Protein AF-X0XLE0-F1 (afdb_monomer)

Radius of gyration: 23.6 Å; Cα contacts (8 Å, |Δi|>4): 405; chains: 1; bounding box: 46×22×72 Å

Foldseek 3Di:
DWWWWFKKKKKKKAQFQDPLQFQWWKWKQAPNPDIDIGGGNLVVQVADPSNQANHADPPDPQHHPHQWDDDPFKIWPGFDGDGRMTITIMMGTCPVPIGTHLHDMDIDTDRPRGDPPMDMDMDTDIDDDDPLLQPLVSPQAREPVSVVQLVVCEQPAQQDPDCSSSSNVVVRPRTRYPVSVVSSVVRYGPDD

Organism: NCBI:txid412755

Secondary structure (DSSP, 8-state):
--EEEEEEEEEEEESSS--GGGGPPEEEEETTTEEEE-S-HHHHTT--HHHHTS---TT-TT-SS-S-EE-SSEEEEEEEEETTEEEEEEEEE-SSS-EEESS-EEEEE--TTSPTT-EEEEEEEEEE----TT-SS-SS--SHHHHHHHHHTTT-B---TTTTTTTT-TTSSSB-SHHHHHHHHHSTT---

InterPro domains:
  IPR018247 EF-Hand 1, calcium-binding site [PS00018] (169-181)
  IPR021345 GH172, second beta-sandwich domain [PF11175] (1-127)
  IPR036439 Dockerin domain superfamily [SSF63446] (137-186)

pLDDT: mean 94.2, std 4.82, range [64.0, 98.56]

Nearest PDB structures (foldseek):
  6q5u-assembly1_C  TM=3.471E-01  e=1.884E-01  Enterobacteria phage PR772
  7vs6-assembly1_A-2  TM=3.543E-01  e=2.395E+00  Cucumis sativus
  5z06-assembly1_A  TM=1.972E-01  e=1.090E+00  Parabacteroides distasonis ATCC 8503
  1viw-assembly1_B  TM=1.843E-01  e=3.887E+00  Phaseolus vulgaris
  7chk-assembly1_B  TM=1.267E-01  e=8.558E-01  Apple latent spherical virus

Sequence (192 aa):
GCGHYVGNLLYVEQSNDSFAMLEGDEIITIDDDNILYGTGLEDAYNGGYYYNWTGSPPDEPEGPCPQSAIRPLHGILYVHSEQGSARADQYRWQIADCVPFSESIEVNIENKYASVGSQWTSVAFWYQLPNLSADFNCDCRVDWSDFGAFASHWLQDNCTAPNHCGGADLDDSGQVNWSDFSIFANDWLWER

Structure (mmCIF, N/CA/C/O backbone):
data_AF-X0XLE0-F1
#
_entry.id   AF-X0XLE0-F1
#
loop_
_atom_site.group_PDB
_atom_site.id
_atom_site.type_symbol
_atom_site.label_atom_id
_atom_site.label_alt_id
_atom_site.label_comp_id
_atom_site.label_asym_id
_atom_site.label_entity_id
_atom_site.label_seq_id
_atom_site.pdbx_PDB_ins_code
_atom_site.Cartn_x
_atom_site.Cartn_y
_atom_site.Cartn_z
_atom_site.occupancy
_atom_site.B_iso_or_equiv
_atom_site.auth_seq_id
_atom_site.auth_comp_id
_atom_site.auth_asym_id
_atom_site.auth_atom_id
_atom_site.pdbx_PDB_model_num
ATOM 1 N N . GLY A 1 1 ? -4.207 0.641 12.441 1.00 86.25 1 GLY A N 1
ATOM 2 C CA . GLY A 1 1 ? -5.502 1.277 12.157 1.00 86.25 1 GLY A CA 1
ATOM 3 C C . GLY A 1 1 ? -6.109 0.600 10.957 1.00 86.25 1 GLY A C 1
ATOM 4 O O . GLY A 1 1 ? -5.351 0.111 10.137 1.00 86.25 1 GLY A O 1
ATOM 5 N N . CYS A 1 2 ? -7.433 0.594 10.843 1.00 89.75 2 CYS A N 1
ATOM 6 C CA . CYS A 1 2 ? -8.119 -0.131 9.780 1.00 89.75 2 CYS A CA 1
ATOM 7 C C . CYS A 1 2 ? -8.434 0.751 8.569 1.00 89.75 2 CYS A C 1
ATOM 9 O O . CYS A 1 2 ? -8.815 1.913 8.721 1.00 89.75 2 CYS A O 1
ATOM 11 N N . GLY A 1 3 ? -8.317 0.214 7.357 1.00 92.19 3 GLY A N 1
ATOM 12 C CA . GLY A 1 3 ? -8.562 0.968 6.142 1.00 92.19 3 GLY A CA 1
ATOM 13 C C . GLY A 1 3 ? -8.415 0.177 4.851 1.00 92.19 3 GLY A C 1
ATOM 14 O O . GLY A 1 3 ? -8.573 -1.042 4.789 1.00 92.19 3 GLY A O 1
ATOM 15 N N . HIS A 1 4 ? -8.184 0.915 3.772 1.00 94.69 4 HIS A N 1
ATOM 16 C CA . HIS A 1 4 ? -7.801 0.355 2.486 1.00 94.69 4 HIS A CA 1
ATOM 17 C C . HIS A 1 4 ? -6.999 1.363 1.663 1.00 94.69 4 HIS A C 1
ATOM 19 O O . HIS A 1 4 ? -7.291 2.562 1.624 1.00 94.69 4 HIS A O 1
ATOM 25 N N . TYR A 1 5 ? -5.987 0.850 0.979 1.00 97.38 5 TYR A N 1
ATOM 26 C CA . TYR A 1 5 ? -5.173 1.585 0.026 1.00 97.38 5 TYR A CA 1
ATOM 27 C C . TYR A 1 5 ? -5.860 1.623 -1.343 1.00 97.38 5 TYR A C 1
ATOM 29 O O . TYR A 1 5 ? -6.394 0.609 -1.802 1.00 97.38 5 TYR A O 1
ATOM 37 N N . VAL A 1 6 ? -5.886 2.802 -1.975 1.00 96.94 6 VAL A N 1
ATOM 38 C CA . VAL A 1 6 ? -6.661 3.060 -3.207 1.00 96.94 6 VAL A CA 1
ATOM 39 C C . VAL A 1 6 ? -5.810 3.524 -4.385 1.00 96.94 6 VAL A C 1
ATOM 41 O O . VAL A 1 6 ? -6.345 3.778 -5.465 1.00 96.94 6 VAL A O 1
ATOM 44 N N . GLY A 1 7 ? -4.492 3.615 -4.215 1.00 97.31 7 GLY A N 1
ATOM 45 C CA . GLY A 1 7 ? -3.574 3.864 -5.317 1.00 97.31 7 GLY A CA 1
ATOM 46 C C . GLY A 1 7 ? -2.443 4.827 -4.998 1.00 97.31 7 GLY A C 1
ATOM 47 O O . GLY A 1 7 ? -2.287 5.315 -3.876 1.00 97.31 7 GLY A O 1
ATOM 48 N N . ASN A 1 8 ? -1.652 5.119 -6.025 1.00 98.12 8 ASN A N 1
ATOM 49 C CA . ASN A 1 8 ? -0.546 6.060 -5.938 1.00 98.12 8 ASN A CA 1
ATOM 50 C C . ASN A 1 8 ? -0.187 6.697 -7.277 1.00 98.12 8 ASN A C 1
ATOM 52 O O . ASN A 1 8 ? -0.602 6.250 -8.349 1.00 98.12 8 ASN A O 1
ATOM 56 N N . LEU A 1 9 ? 0.647 7.727 -7.164 1.00 98.56 9 LEU A N 1
ATOM 57 C CA . LEU A 1 9 ? 1.524 8.192 -8.223 1.00 98.56 9 LEU A CA 1
ATOM 58 C C . LEU A 1 9 ? 2.969 7.875 -7.837 1.00 98.56 9 LEU A C 1
ATOM 60 O O . LEU A 1 9 ? 3.349 8.067 -6.677 1.00 98.56 9 LEU A O 1
ATOM 64 N N . LEU A 1 10 ? 3.769 7.464 -8.815 1.00 98.56 10 LEU A N 1
ATOM 65 C CA . LEU A 1 10 ? 5.197 7.211 -8.667 1.00 98.56 10 LEU A CA 1
ATOM 66 C C . LEU A 1 10 ? 5.958 7.853 -9.826 1.00 98.56 10 LEU A C 1
ATOM 68 O O . LEU A 1 10 ? 5.631 7.648 -10.991 1.00 98.56 10 LEU A O 1
ATOM 72 N N . TYR A 1 11 ? 6.974 8.631 -9.479 1.00 98.50 11 TYR A N 1
ATOM 73 C CA . TYR A 1 11 ? 7.844 9.354 -10.395 1.00 98.50 11 TYR A CA 1
ATOM 74 C C . TYR A 1 11 ? 9.264 8.852 -10.180 1.00 98.50 11 TYR A C 1
ATOM 76 O O . TYR A 1 11 ? 9.791 8.954 -9.064 1.00 98.50 11 TYR A O 1
ATOM 84 N N . VAL A 1 12 ? 9.872 8.314 -11.232 1.00 98.12 12 VAL A N 1
ATOM 85 C CA . VAL A 1 12 ? 11.234 7.780 -11.183 1.00 98.12 12 VAL A CA 1
ATOM 86 C C . VAL A 1 12 ? 12.050 8.352 -12.325 1.00 98.12 12 VAL A C 1
ATOM 88 O O . VAL A 1 12 ? 11.666 8.218 -13.482 1.00 98.12 12 VAL A O 1
ATOM 91 N N . GLU A 1 13 ? 13.198 8.943 -12.006 1.00 97.81 13 GLU A N 1
ATOM 92 C CA . GLU A 1 13 ? 14.165 9.449 -12.984 1.00 97.81 13 GLU A CA 1
ATOM 93 C C . GLU A 1 13 ? 15.554 8.869 -12.691 1.00 97.81 13 GLU A C 1
ATOM 95 O O . GLU A 1 13 ? 16.118 9.080 -11.614 1.00 97.81 13 GLU A O 1
ATOM 100 N N . GLN A 1 14 ? 16.101 8.105 -13.636 1.00 95.25 14 GLN A N 1
ATOM 101 C CA . GLN A 1 14 ? 17.451 7.555 -13.574 1.00 95.25 14 GLN A CA 1
ATOM 102 C C . GLN A 1 14 ? 18.490 8.533 -14.120 1.00 95.25 14 GLN A C 1
ATOM 104 O O . GLN A 1 14 ? 18.240 9.304 -15.039 1.00 95.25 14 GLN A O 1
ATOM 109 N N . SER A 1 15 ? 19.712 8.415 -13.602 1.00 93.44 15 SER A N 1
ATOM 110 C CA . SER A 1 15 ? 20.903 9.145 -14.055 1.00 93.44 15 SER A CA 1
ATOM 111 C C . SER A 1 15 ? 21.594 8.519 -15.283 1.00 93.44 15 SER A C 1
ATOM 113 O O . SER A 1 15 ? 22.757 8.815 -15.569 1.00 93.44 15 SER A O 1
ATOM 115 N N . ASN A 1 16 ? 20.912 7.608 -15.983 1.00 94.88 16 ASN A N 1
ATOM 116 C CA . ASN A 1 16 ? 21.331 7.009 -17.249 1.00 94.88 16 ASN A CA 1
ATOM 117 C C . ASN A 1 16 ? 20.113 6.738 -18.141 1.00 94.88 16 ASN A C 1
ATOM 119 O O . ASN A 1 16 ? 18.986 6.961 -17.727 1.00 94.88 16 ASN A O 1
ATOM 123 N N . ASP A 1 17 ? 20.347 6.255 -19.358 1.00 95.62 17 ASP A N 1
ATOM 124 C CA . ASP A 1 17 ? 19.339 6.022 -20.398 1.00 95.62 17 ASP A CA 1
ATOM 125 C C . ASP A 1 17 ? 18.643 4.648 -20.315 1.00 95.62 17 ASP A C 1
ATOM 127 O O . ASP A 1 17 ? 17.895 4.269 -21.219 1.00 95.62 17 ASP A O 1
ATOM 131 N N . SER A 1 18 ? 18.865 3.887 -19.239 1.00 95.50 18 SER A N 1
ATOM 132 C CA . SER A 1 18 ? 18.308 2.543 -19.065 1.00 95.50 18 SER A CA 1
ATOM 133 C C . SER A 1 18 ? 16.936 2.569 -18.395 1.00 95.50 18 SER A C 1
ATOM 135 O O . SER A 1 18 ? 16.713 3.319 -17.450 1.00 95.50 18 SER A O 1
ATOM 137 N N . PHE A 1 19 ? 16.044 1.662 -18.794 1.00 97.06 19 PHE A N 1
ATOM 138 C CA . PHE A 1 19 ? 14.779 1.413 -18.095 1.00 97.06 19 PHE A CA 1
ATOM 139 C C . PHE A 1 19 ? 14.866 0.339 -17.004 1.00 97.06 19 PHE A C 1
ATOM 141 O O . PHE A 1 19 ? 13.846 -0.055 -16.457 1.00 97.06 19 PHE A O 1
ATOM 148 N N . ALA A 1 20 ? 16.068 -0.114 -16.631 1.00 96.25 20 ALA A N 1
ATOM 149 C CA . ALA A 1 20 ? 16.229 -1.165 -15.623 1.00 96.25 20 ALA A CA 1
ATOM 150 C C . ALA A 1 20 ? 15.560 -0.845 -14.272 1.00 96.25 20 ALA A C 1
ATOM 152 O O . ALA A 1 20 ? 15.189 -1.772 -13.566 1.00 96.25 20 ALA A O 1
ATOM 153 N N . MET A 1 21 ? 15.345 0.431 -13.913 1.00 96.12 21 MET A N 1
ATOM 154 C CA . MET A 1 21 ? 14.584 0.781 -12.705 1.00 96.12 21 MET A CA 1
ATOM 155 C C . MET A 1 21 ? 13.142 0.265 -12.708 1.00 96.12 21 MET A C 1
ATOM 157 O O . MET A 1 21 ? 12.540 0.209 -11.641 1.00 96.12 21 MET A O 1
ATOM 161 N N . LEU A 1 22 ? 12.596 -0.074 -13.878 1.00 97.50 22 LEU A N 1
ATOM 162 C CA . LEU A 1 22 ? 11.262 -0.639 -14.011 1.00 97.50 22 LEU A CA 1
ATOM 163 C C . LEU A 1 22 ? 11.209 -2.114 -13.581 1.00 97.50 22 LEU A C 1
ATOM 165 O O . LEU A 1 22 ? 10.146 -2.609 -13.290 1.00 97.50 22 LEU A O 1
ATOM 169 N N . GLU A 1 23 ? 12.330 -2.809 -13.408 1.00 97.56 23 GLU A N 1
ATOM 170 C CA . GL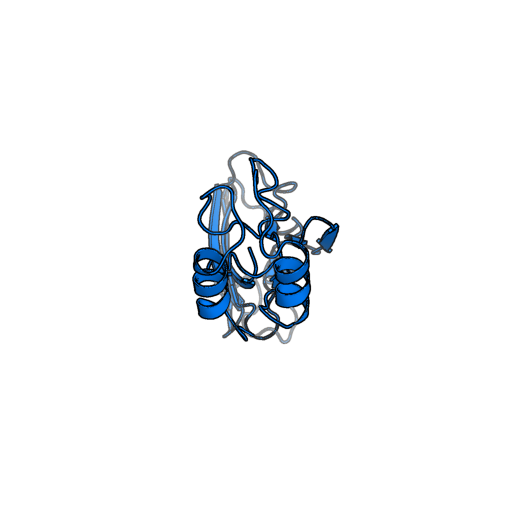U A 1 23 ? 12.330 -4.244 -13.061 1.00 97.56 23 GLU A CA 1
ATOM 171 C C . GLU A 1 23 ? 12.112 -4.534 -11.563 1.00 97.56 23 GLU A C 1
ATOM 173 O O . GLU A 1 23 ? 12.185 -5.680 -11.133 1.00 97.56 23 GLU A O 1
ATOM 178 N N . GLY A 1 24 ? 11.968 -3.505 -10.723 1.00 97.44 24 GLY A N 1
ATOM 179 C CA . GLY A 1 24 ? 11.821 -3.687 -9.276 1.00 97.44 24 GLY A CA 1
ATOM 180 C C . GLY A 1 24 ? 10.394 -4.048 -8.879 1.00 97.44 24 GLY A C 1
ATOM 181 O O . GLY A 1 24 ? 9.479 -3.306 -9.210 1.00 97.44 24 GLY A O 1
ATOM 182 N N . ASP A 1 25 ? 10.209 -5.126 -8.122 1.00 98.19 25 ASP A N 1
ATOM 183 C CA . ASP A 1 25 ? 8.876 -5.595 -7.730 1.00 98.19 25 ASP A CA 1
ATOM 184 C C . ASP A 1 25 ? 8.195 -4.628 -6.746 1.00 98.19 25 ASP A C 1
ATOM 186 O O . ASP A 1 25 ? 8.837 -4.064 -5.850 1.00 98.19 25 ASP A O 1
ATOM 190 N N . GLU A 1 26 ? 6.874 -4.459 -6.854 1.00 97.00 26 GLU A N 1
ATOM 191 C CA . GLU A 1 26 ? 6.085 -3.927 -5.747 1.00 97.00 26 GLU A CA 1
ATOM 192 C C . GLU A 1 26 ? 5.944 -4.981 -4.648 1.00 97.00 26 GLU A C 1
ATOM 194 O O . GLU A 1 26 ? 5.752 -6.170 -4.905 1.00 97.00 26 GLU A O 1
ATOM 199 N N . ILE A 1 27 ? 6.041 -4.542 -3.397 1.00 97.94 27 ILE A N 1
ATOM 200 C CA . ILE A 1 27 ? 5.872 -5.400 -2.228 1.00 97.94 27 ILE A CA 1
ATOM 201 C C . ILE A 1 27 ? 4.902 -4.699 -1.293 1.00 97.94 27 ILE A C 1
ATOM 203 O O . ILE A 1 27 ? 5.181 -3.597 -0.813 1.00 97.94 27 ILE A O 1
ATOM 207 N N . ILE A 1 28 ? 3.759 -5.333 -1.046 1.00 97.88 28 ILE A N 1
ATOM 208 C CA . ILE A 1 28 ? 2.744 -4.816 -0.128 1.00 97.88 28 ILE A CA 1
ATOM 209 C C . ILE A 1 28 ? 2.616 -5.776 1.045 1.00 97.88 28 ILE A C 1
ATOM 211 O O . ILE A 1 28 ? 2.148 -6.897 0.866 1.00 97.88 28 ILE A O 1
ATOM 215 N N . THR A 1 29 ? 3.009 -5.326 2.231 1.00 98.38 29 THR A N 1
ATOM 216 C CA . THR A 1 29 ? 2.814 -6.050 3.491 1.00 98.38 29 THR A CA 1
ATOM 217 C C . THR A 1 29 ? 1.549 -5.528 4.160 1.00 98.38 29 THR A C 1
ATOM 219 O O . THR A 1 29 ? 1.401 -4.320 4.348 1.00 98.38 29 THR A O 1
ATOM 222 N N . ILE A 1 30 ? 0.637 -6.428 4.504 1.00 97.44 30 ILE A N 1
ATOM 223 C CA . ILE A 1 30 ? -0.658 -6.150 5.127 1.00 97.44 30 ILE A CA 1
ATOM 224 C C . ILE A 1 30 ? -0.672 -6.865 6.471 1.00 97.44 30 ILE A C 1
ATOM 226 O O . ILE A 1 30 ? -0.407 -8.067 6.512 1.00 97.44 30 ILE A O 1
ATOM 230 N N . ASP A 1 31 ? -0.975 -6.126 7.537 1.00 95.12 31 ASP A N 1
ATOM 231 C CA . ASP A 1 31 ? -1.121 -6.645 8.903 1.00 95.12 31 ASP A CA 1
ATOM 232 C C . ASP A 1 31 ? 0.069 -7.537 9.326 1.00 95.12 31 ASP A C 1
ATOM 234 O O . ASP A 1 31 ? -0.075 -8.575 9.963 1.00 95.12 31 ASP A O 1
ATOM 238 N N . ASP A 1 32 ? 1.273 -7.111 8.920 1.00 91.88 32 ASP A N 1
ATOM 239 C CA . ASP A 1 32 ? 2.595 -7.716 9.145 1.00 91.88 32 ASP A CA 1
ATOM 240 C C . ASP A 1 32 ? 2.852 -9.126 8.558 1.00 91.88 32 ASP A C 1
ATOM 242 O O . ASP A 1 32 ? 4.019 -9.512 8.425 1.00 91.88 32 ASP A O 1
ATOM 246 N N . ASP A 1 33 ? 1.830 -9.896 8.171 1.00 91.75 33 ASP A N 1
ATOM 247 C CA . ASP A 1 33 ? 1.981 -11.305 7.767 1.00 91.75 33 ASP A CA 1
ATOM 248 C C . ASP A 1 33 ? 1.495 -11.646 6.347 1.00 91.75 33 ASP A C 1
ATOM 250 O O . ASP A 1 33 ? 1.972 -12.622 5.751 1.00 91.75 33 ASP A O 1
ATOM 254 N N . ASN A 1 34 ? 0.613 -10.835 5.761 1.00 95.75 34 ASN A N 1
ATOM 255 C CA . ASN A 1 34 ? 0.089 -11.053 4.420 1.00 95.75 34 ASN A CA 1
ATOM 256 C C . ASN A 1 34 ? 0.844 -10.192 3.402 1.00 95.75 34 ASN A C 1
ATOM 258 O O . ASN A 1 34 ? 0.688 -8.974 3.356 1.00 95.75 34 ASN A O 1
ATOM 262 N N . ILE A 1 35 ? 1.666 -10.834 2.571 1.00 97.56 35 ILE A N 1
ATOM 263 C CA . ILE A 1 35 ? 2.556 -10.146 1.632 1.00 97.56 35 ILE A CA 1
ATOM 264 C C . ILE A 1 35 ? 2.120 -10.410 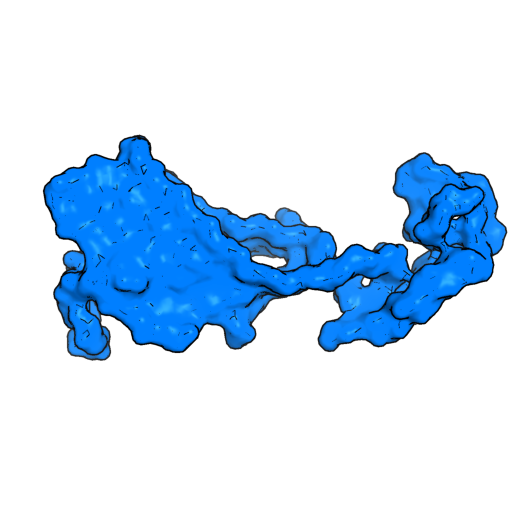0.191 1.00 97.56 35 ILE A C 1
ATOM 266 O O . ILE A 1 35 ? 2.037 -11.558 -0.253 1.00 97.56 35 ILE A O 1
ATOM 270 N N . LEU A 1 36 ? 1.890 -9.331 -0.554 1.00 96.94 36 LEU A N 1
ATOM 271 C CA . LEU A 1 36 ? 1.670 -9.348 -1.996 1.00 96.94 36 LEU A CA 1
ATOM 272 C C . LEU A 1 36 ? 2.986 -9.024 -2.704 1.00 96.94 36 LEU A C 1
ATOM 274 O O . LEU A 1 36 ? 3.614 -8.009 -2.403 1.00 96.94 36 LEU A O 1
ATOM 278 N N . TYR A 1 37 ? 3.374 -9.883 -3.646 1.00 97.50 37 TYR A N 1
ATOM 279 C CA . TYR A 1 37 ? 4.581 -9.724 -4.452 1.00 97.50 37 TYR A CA 1
ATOM 280 C C . TYR A 1 37 ? 4.228 -9.405 -5.900 1.00 97.50 37 TYR A C 1
ATOM 282 O O . TYR A 1 37 ? 3.393 -10.087 -6.504 1.00 97.50 37 TYR A O 1
ATOM 290 N N . GLY A 1 38 ? 4.899 -8.388 -6.420 1.00 97.00 38 GLY A N 1
ATOM 291 C CA . GLY A 1 38 ? 4.891 -7.978 -7.810 1.00 97.00 38 GLY A CA 1
ATOM 292 C C . GLY A 1 38 ? 5.789 -8.794 -8.723 1.00 97.00 38 GLY A C 1
ATOM 293 O O . GLY A 1 38 ? 6.317 -9.843 -8.346 1.00 97.00 38 GLY A O 1
ATOM 294 N N . THR A 1 39 ? 5.949 -8.283 -9.941 1.00 97.25 39 THR A N 1
ATOM 295 C CA . THR A 1 39 ? 6.847 -8.850 -10.965 1.00 97.25 39 THR A CA 1
ATOM 296 C C . THR A 1 39 ? 7.716 -7.819 -11.680 1.00 97.25 39 THR A C 1
ATOM 298 O O . THR A 1 39 ? 8.559 -8.199 -12.493 1.00 97.25 39 THR A O 1
ATOM 301 N N . GLY A 1 40 ? 7.484 -6.539 -11.401 1.00 97.25 40 GLY A N 1
ATOM 302 C CA . GLY A 1 40 ? 8.158 -5.415 -12.020 1.00 97.25 40 GLY A CA 1
ATOM 303 C C . GLY A 1 40 ? 7.384 -4.137 -11.733 1.00 97.25 40 GLY A C 1
ATOM 304 O O . GLY A 1 40 ? 6.159 -4.131 -11.595 1.00 97.25 40 GLY A O 1
ATOM 305 N N . LEU A 1 41 ? 8.095 -3.025 -11.661 1.00 97.75 41 LEU A N 1
ATOM 306 C CA . LEU A 1 41 ? 7.517 -1.723 -11.422 1.00 97.75 41 LEU A CA 1
ATOM 307 C C . LEU A 1 41 ? 6.592 -1.358 -12.573 1.00 97.75 41 LEU A C 1
ATOM 309 O O . LEU A 1 41 ? 5.508 -0.888 -12.274 1.00 97.75 41 LEU A O 1
ATOM 313 N N . GLU A 1 42 ? 6.922 -1.565 -13.855 1.00 96.69 42 GLU A N 1
ATOM 314 C CA . GLU A 1 42 ? 5.952 -1.244 -14.915 1.00 96.69 42 GLU A CA 1
ATOM 315 C C . GLU A 1 42 ? 4.715 -2.141 -14.849 1.00 96.69 42 GLU A C 1
ATOM 317 O O . GLU A 1 42 ? 3.600 -1.665 -15.085 1.00 96.69 42 GLU A O 1
ATOM 322 N N . ASP A 1 43 ? 4.901 -3.406 -14.470 1.00 96.94 43 ASP A N 1
ATOM 323 C CA . ASP A 1 43 ? 3.822 -4.381 -14.328 1.00 96.94 43 ASP A CA 1
ATOM 324 C C . ASP A 1 43 ? 2.839 -3.941 -13.234 1.00 96.94 43 ASP A C 1
ATOM 326 O O . ASP A 1 43 ? 1.621 -3.995 -13.435 1.00 96.94 43 ASP A O 1
ATOM 330 N N . ALA A 1 44 ? 3.348 -3.382 -12.127 1.00 96.94 44 ALA A N 1
ATOM 331 C CA . ALA A 1 44 ? 2.550 -2.825 -11.034 1.00 96.94 44 ALA A CA 1
ATOM 332 C C . ALA A 1 44 ? 1.548 -1.751 -11.501 1.00 96.94 44 ALA A C 1
ATOM 334 O O . ALA A 1 44 ? 0.514 -1.547 -10.854 1.00 96.94 44 ALA A O 1
ATOM 335 N N . TYR A 1 45 ? 1.825 -1.075 -12.625 1.00 97.31 45 TYR A N 1
ATOM 336 C CA . TYR A 1 45 ? 0.981 -0.042 -13.246 1.00 97.31 45 TYR A CA 1
ATOM 337 C C . TYR A 1 45 ? 0.286 -0.523 -14.533 1.00 97.31 45 TYR A C 1
ATOM 339 O O . TYR A 1 45 ? -0.201 0.294 -15.327 1.00 97.31 45 TYR A O 1
ATOM 347 N N . ASN A 1 46 ? 0.190 -1.846 -14.717 1.00 94.62 46 ASN A N 1
ATOM 348 C CA . ASN A 1 46 ? -0.336 -2.529 -15.905 1.00 94.62 46 ASN A CA 1
ATOM 349 C C . ASN A 1 46 ? 0.366 -2.090 -17.204 1.00 94.62 46 ASN A C 1
ATOM 351 O O . ASN A 1 46 ? -0.275 -1.942 -18.251 1.00 94.62 46 ASN A O 1
ATOM 355 N N . GLY A 1 47 ? 1.662 -1.808 -17.111 1.00 92.88 47 GLY A N 1
ATOM 356 C CA . GLY A 1 47 ? 2.559 -1.657 -18.244 1.00 92.88 47 GLY A CA 1
ATOM 357 C C . GLY A 1 47 ? 3.127 -3.002 -18.698 1.00 92.88 47 GLY A C 1
ATOM 358 O O . GLY A 1 47 ? 2.633 -4.068 -18.343 1.00 92.88 47 GLY A O 1
ATOM 359 N N . GLY A 1 48 ? 4.161 -2.925 -19.529 1.00 92.62 48 GLY A N 1
ATOM 360 C CA . GLY A 1 48 ? 4.939 -4.073 -19.984 1.00 92.62 48 GLY A CA 1
ATOM 361 C C . GLY A 1 48 ? 5.955 -3.657 -21.046 1.00 92.62 48 GLY A C 1
ATOM 362 O O . GLY A 1 48 ? 5.800 -2.610 -21.684 1.00 92.62 48 GLY A O 1
ATOM 363 N N . TYR A 1 49 ? 7.006 -4.460 -21.237 1.00 94.19 49 TYR A N 1
ATOM 364 C CA . TYR A 1 49 ? 8.085 -4.198 -22.206 1.00 94.19 49 TYR A CA 1
ATOM 365 C C . TYR A 1 49 ? 8.685 -2.782 -22.085 1.00 94.19 49 TYR A C 1
ATOM 367 O O . TYR A 1 49 ? 8.910 -2.103 -23.097 1.00 94.19 49 TYR A O 1
ATOM 375 N N . TYR A 1 50 ? 8.895 -2.312 -20.848 1.00 95.31 50 TYR A N 1
ATOM 376 C CA . TYR A 1 50 ? 9.268 -0.925 -20.542 1.00 95.31 50 TYR A CA 1
ATOM 377 C C . TYR A 1 50 ? 8.349 0.096 -21.217 1.00 95.31 50 TYR A C 1
ATOM 379 O O . TYR A 1 50 ? 8.802 0.993 -21.926 1.00 95.31 50 TYR A O 1
ATOM 387 N N . TYR A 1 51 ? 7.040 -0.082 -21.048 1.00 95.44 51 TYR A N 1
ATOM 388 C CA . TYR A 1 51 ? 6.007 0.727 -21.698 1.00 95.44 51 TYR A CA 1
ATOM 389 C C . TYR A 1 51 ? 6.181 0.794 -23.223 1.00 95.44 51 TYR A C 1
ATOM 391 O O . TYR A 1 51 ? 6.183 1.869 -23.818 1.00 95.44 51 TYR A O 1
ATOM 399 N N . ASN A 1 52 ? 6.338 -0.367 -23.857 1.00 94.38 52 ASN A N 1
ATOM 400 C CA . ASN A 1 52 ? 6.536 -0.546 -25.300 1.00 94.38 52 ASN A CA 1
ATOM 401 C C . ASN A 1 52 ? 7.870 -0.040 -25.888 1.00 94.38 52 ASN A C 1
ATOM 403 O O . ASN A 1 52 ? 7.982 0.115 -27.110 1.00 94.38 52 ASN A O 1
ATOM 407 N N . TRP A 1 53 ? 8.892 0.220 -25.068 1.00 94.12 53 TRP A N 1
ATOM 408 C CA . TRP A 1 53 ? 10.204 0.670 -25.555 1.00 94.12 53 TRP A CA 1
ATOM 409 C C . TRP A 1 53 ? 11.116 -0.469 -26.027 1.00 94.12 53 TRP A C 1
ATOM 411 O O . TRP A 1 53 ? 12.004 -0.236 -26.847 1.00 94.12 53 TRP A O 1
ATOM 421 N N . THR A 1 54 ? 10.901 -1.705 -25.563 1.00 91.56 54 THR A N 1
ATOM 422 C CA . THR A 1 54 ? 11.681 -2.885 -26.004 1.00 91.56 54 THR A CA 1
ATOM 423 C C . THR A 1 54 ? 10.876 -3.888 -26.823 1.00 91.56 54 THR A C 1
ATOM 425 O O . THR A 1 54 ? 11.452 -4.685 -27.566 1.00 91.56 54 THR A O 1
ATOM 428 N N . GLY A 1 55 ? 9.550 -3.824 -26.752 1.00 88.38 55 GLY A N 1
ATOM 429 C CA . GLY A 1 55 ? 8.632 -4.627 -27.550 1.00 88.38 55 GLY A CA 1
ATOM 430 C C . GLY A 1 55 ? 7.258 -3.977 -27.564 1.00 88.38 55 GLY A C 1
ATOM 431 O O . GLY A 1 55 ? 6.776 -3.561 -26.525 1.00 88.38 55 GLY A O 1
ATOM 432 N N . SER A 1 56 ? 6.627 -3.863 -28.731 1.00 83.06 56 SER A N 1
ATOM 433 C CA . SER A 1 56 ? 5.288 -3.279 -28.856 1.00 83.06 56 SER A CA 1
ATOM 434 C C . SER A 1 56 ? 4.322 -4.364 -29.328 1.00 83.06 56 SER A C 1
ATOM 436 O O . SER A 1 56 ? 4.505 -4.891 -30.434 1.00 83.06 56 SER A O 1
ATOM 438 N N . PRO A 1 57 ? 3.327 -4.751 -28.508 1.00 79.12 57 PRO A N 1
ATOM 439 C CA 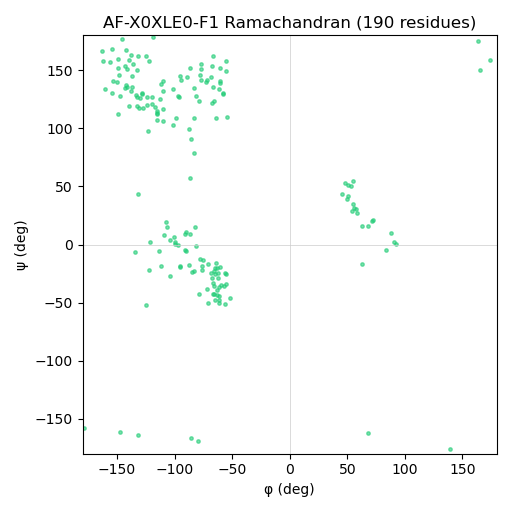. PRO A 1 57 ? 2.264 -5.630 -28.962 1.00 79.12 57 PRO A CA 1
ATOM 440 C C . PRO A 1 57 ? 1.511 -4.964 -30.126 1.00 79.12 57 PRO A C 1
ATOM 442 O O . PRO A 1 57 ? 1.277 -3.757 -30.088 1.00 79.12 57 PRO A O 1
ATOM 445 N N . PRO A 1 58 ? 1.109 -5.723 -31.159 1.00 78.75 58 PRO A N 1
ATOM 446 C CA . PRO A 1 58 ? 0.522 -5.154 -32.374 1.00 78.75 58 PRO A CA 1
ATOM 447 C C . PRO A 1 58 ? -0.806 -4.414 -32.145 1.00 78.75 58 PRO A C 1
ATOM 449 O O . PRO A 1 58 ? -1.179 -3.593 -32.979 1.00 78.75 58 PRO A O 1
ATOM 452 N N . ASP A 1 59 ? -1.491 -4.691 -31.033 1.00 83.75 59 ASP A N 1
ATOM 453 C CA . ASP A 1 59 ? -2.812 -4.147 -30.711 1.00 83.75 59 ASP A CA 1
ATOM 454 C C . ASP A 1 59 ? -2.778 -3.032 -29.642 1.00 83.75 59 ASP A C 1
ATOM 456 O O . ASP A 1 59 ? -3.838 -2.537 -29.255 1.00 83.75 59 ASP A O 1
ATOM 460 N N . GLU A 1 60 ? -1.597 -2.608 -29.166 1.00 84.88 60 GLU A N 1
ATOM 461 C CA . GLU A 1 60 ? -1.503 -1.465 -28.242 1.00 84.88 60 GLU A CA 1
ATOM 462 C C . GLU A 1 60 ? -1.625 -0.133 -29.008 1.00 84.88 60 GLU A C 1
ATOM 464 O O . GLU A 1 60 ? -0.843 0.126 -29.931 1.00 84.88 60 GLU A O 1
ATOM 469 N N . PRO A 1 61 ? -2.585 0.740 -28.648 1.00 88.69 61 PRO A N 1
ATOM 470 C CA . PRO A 1 61 ? -2.900 1.939 -29.423 1.00 88.69 61 PRO A CA 1
ATOM 471 C C . PRO A 1 61 ? -1.790 2.995 -29.393 1.00 88.69 61 PRO A C 1
ATOM 473 O O . PRO A 1 61 ? -1.702 3.808 -30.315 1.00 88.69 61 PRO A O 1
ATOM 476 N N . GLU A 1 62 ? -0.945 2.998 -28.363 1.00 91.06 62 GLU A N 1
ATOM 477 C CA . GLU A 1 62 ? 0.163 3.943 -28.224 1.00 91.06 62 GLU A CA 1
ATOM 478 C C . GLU A 1 62 ? 1.361 3.610 -29.132 1.00 91.06 62 GLU A C 1
ATOM 480 O O . GLU A 1 62 ? 2.170 4.490 -29.429 1.00 91.06 62 GLU A O 1
ATOM 485 N N . GLY A 1 63 ? 1.453 2.370 -29.627 1.00 92.56 63 GLY A N 1
ATOM 486 C CA . GLY A 1 63 ? 2.540 1.923 -30.495 1.00 92.56 63 GLY A CA 1
ATOM 487 C C . GLY A 1 63 ? 3.908 1.837 -29.793 1.00 92.56 63 GLY A C 1
ATOM 488 O O . GLY A 1 63 ? 3.973 1.751 -28.562 1.00 92.56 63 GLY A O 1
ATOM 489 N N . PRO A 1 64 ? 5.012 1.791 -30.565 1.00 94.06 64 PRO A N 1
ATOM 490 C CA . PRO A 1 64 ? 6.365 1.678 -30.026 1.00 94.06 64 PRO A CA 1
ATOM 491 C C . PRO A 1 64 ? 6.880 3.010 -29.470 1.00 94.06 64 PRO A C 1
ATOM 493 O O . PRO A 1 64 ? 6.690 4.059 -30.085 1.00 94.06 64 PRO A O 1
ATOM 496 N N . CYS A 1 65 ? 7.601 2.938 -28.348 1.00 94.25 65 CYS A N 1
ATOM 497 C CA . CYS A 1 65 ? 8.224 4.080 -27.664 1.00 94.25 65 CYS A CA 1
ATOM 498 C C . CYS A 1 65 ? 7.285 5.294 -27.470 1.00 94.25 65 CYS A C 1
ATOM 500 O O . CYS A 1 65 ? 7.626 6.409 -27.887 1.00 94.25 65 CYS A O 1
ATOM 502 N N . PRO A 1 66 ? 6.091 5.113 -26.876 1.00 95.38 66 PRO A N 1
ATOM 503 C CA . PRO A 1 66 ? 5.187 6.221 -26.615 1.00 95.38 66 PRO A CA 1
ATOM 504 C C . PRO A 1 66 ? 5.779 7.175 -25.578 1.00 95.38 66 PRO A C 1
ATOM 506 O O . PRO A 1 66 ? 6.688 6.813 -24.837 1.00 95.38 66 PRO A O 1
ATOM 509 N N . GLN A 1 67 ? 5.244 8.394 -25.507 1.00 96.25 67 GLN A N 1
ATOM 510 C CA . GLN A 1 67 ? 5.596 9.356 -24.454 1.00 96.25 67 GLN A CA 1
ATOM 511 C C . GLN A 1 67 ? 4.616 9.331 -23.277 1.00 96.25 67 GLN A C 1
ATOM 513 O O . GLN A 1 67 ? 4.951 9.815 -22.200 1.00 96.25 67 GLN A O 1
ATOM 518 N N . SER A 1 68 ? 3.411 8.790 -23.470 1.00 96.44 68 SER A N 1
ATOM 519 C CA . SER A 1 68 ? 2.383 8.632 -22.440 1.00 96.44 68 SER A CA 1
ATOM 520 C C . SER A 1 68 ? 1.322 7.614 -22.875 1.00 96.44 68 SER A C 1
ATOM 522 O O . SER A 1 68 ? 1.143 7.370 -24.069 1.00 96.44 68 SER A O 1
ATOM 524 N N . ALA A 1 69 ? 0.615 7.037 -21.901 1.00 94.94 69 ALA A N 1
ATOM 525 C CA . ALA A 1 69 ? -0.532 6.148 -22.092 1.00 94.94 69 ALA A CA 1
ATOM 526 C C . ALA A 1 69 ? -1.484 6.322 -20.901 1.00 94.94 69 ALA A C 1
ATOM 528 O O . ALA A 1 69 ? -1.130 5.988 -19.772 1.00 94.94 69 ALA A O 1
ATOM 529 N N . ILE A 1 70 ? -2.676 6.883 -21.119 1.00 94.44 70 ILE A N 1
ATOM 530 C CA . ILE A 1 70 ? -3.567 7.332 -20.034 1.00 94.44 70 ILE A CA 1
ATOM 531 C C . ILE A 1 70 ? -4.869 6.531 -20.079 1.00 94.44 70 ILE A C 1
ATOM 533 O O . ILE A 1 70 ? -5.623 6.618 -21.050 1.00 94.44 70 ILE A O 1
ATOM 537 N N . ARG A 1 71 ? -5.167 5.784 -19.008 1.00 94.44 71 ARG A N 1
ATOM 538 C CA . ARG A 1 71 ? -6.417 5.022 -18.839 1.00 94.44 71 ARG A CA 1
ATOM 539 C C . ARG A 1 71 ? -7.123 5.411 -17.532 1.00 94.44 71 ARG A C 1
ATOM 541 O O . ARG A 1 71 ? -6.505 5.994 -16.644 1.00 94.44 71 ARG A O 1
ATOM 548 N N . PRO A 1 72 ? -8.424 5.116 -17.358 1.00 95.38 72 PRO A N 1
ATOM 549 C CA . PRO A 1 72 ? -9.166 5.597 -16.189 1.00 95.38 72 PRO A CA 1
ATOM 550 C C . PRO A 1 72 ? -8.575 5.191 -14.831 1.00 95.38 72 PRO A C 1
ATOM 552 O O . PRO A 1 72 ? -8.634 5.978 -13.892 1.00 95.38 72 PRO A O 1
ATOM 555 N N . LEU A 1 73 ? -8.000 3.987 -14.727 1.00 96.88 73 LEU A N 1
ATOM 556 C CA . LEU A 1 73 ? -7.507 3.426 -13.463 1.00 96.88 73 LEU A CA 1
ATOM 557 C C . LEU A 1 73 ? -5.988 3.255 -13.400 1.00 96.88 73 LEU A C 1
ATOM 559 O O . LEU A 1 73 ? -5.470 2.888 -12.359 1.00 96.88 73 LEU A O 1
ATOM 563 N N . HIS A 1 74 ? -5.258 3.495 -14.482 1.00 96.81 74 HIS A N 1
ATOM 564 C CA . HIS A 1 74 ? -3.802 3.399 -14.489 1.00 96.81 74 HIS A CA 1
ATOM 565 C C . HIS A 1 74 ? -3.240 4.114 -15.712 1.00 96.81 74 HIS A C 1
ATOM 567 O O . HIS A 1 74 ? -3.978 4.420 -16.654 1.00 96.81 74 HIS A O 1
ATOM 573 N N . GLY A 1 75 ? -1.940 4.352 -15.719 1.00 96.62 75 GLY A N 1
ATOM 574 C CA . GLY A 1 75 ? -1.265 4.846 -16.901 1.00 96.62 75 GLY A CA 1
ATOM 575 C C . GLY A 1 75 ? 0.102 5.422 -16.603 1.00 96.62 75 GLY A C 1
ATOM 576 O O . GLY A 1 75 ? 0.505 5.581 -15.450 1.00 96.62 75 GLY A O 1
ATOM 577 N N . ILE A 1 76 ? 0.778 5.788 -17.682 1.00 96.81 76 ILE A N 1
ATOM 578 C CA . ILE A 1 76 ? 2.023 6.534 -17.659 1.00 96.81 76 ILE A CA 1
ATOM 579 C C . ILE A 1 76 ? 1.767 7.947 -18.181 1.00 96.81 76 ILE A C 1
ATOM 581 O O . ILE A 1 76 ? 1.337 8.159 -19.316 1.00 96.81 76 ILE A O 1
ATOM 585 N N . LEU A 1 77 ? 1.981 8.924 -17.305 1.00 97.69 77 LEU A N 1
ATOM 586 C CA . LEU A 1 77 ? 1.849 10.353 -17.580 1.00 97.69 77 LEU A CA 1
ATOM 587 C C . LEU A 1 77 ? 2.983 10.839 -18.477 1.00 97.69 77 LEU A C 1
ATOM 589 O O . LEU A 1 77 ? 2.758 11.677 -19.349 1.00 97.69 77 LEU A O 1
ATOM 593 N N . TYR A 1 78 ? 4.185 10.311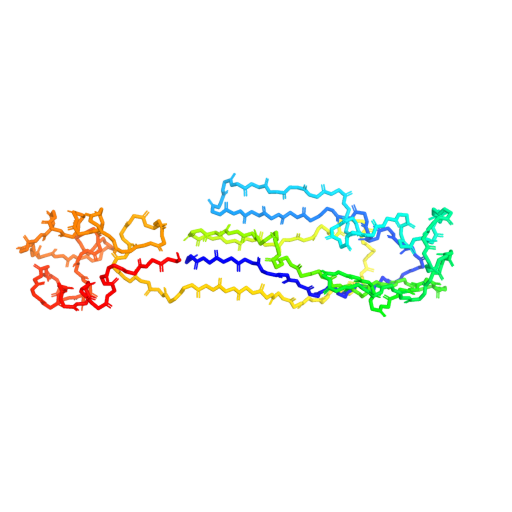 -18.249 1.00 97.81 78 TYR A N 1
ATOM 594 C CA . TYR A 1 78 ? 5.368 10.632 -19.026 1.00 97.81 78 TYR A CA 1
ATOM 595 C C . TYR A 1 78 ? 6.380 9.487 -18.974 1.00 97.81 78 TYR A C 1
ATOM 597 O O . TYR A 1 78 ? 6.723 9.007 -17.895 1.00 97.81 78 TYR A O 1
ATOM 605 N N . VAL A 1 79 ? 6.877 9.070 -20.137 1.00 97.88 79 VAL A N 1
ATOM 606 C CA . VAL A 1 79 ? 7.995 8.131 -20.262 1.00 97.88 79 VAL A CA 1
ATOM 607 C C . VAL A 1 79 ? 8.944 8.593 -21.349 1.00 97.88 79 VAL A C 1
ATOM 609 O O . VAL A 1 79 ? 8.524 9.005 -22.432 1.00 97.88 79 VAL A O 1
ATOM 612 N N . HIS A 1 80 ? 10.237 8.541 -21.059 1.00 96.88 80 HIS A N 1
ATOM 613 C CA . HIS A 1 80 ? 11.265 8.767 -22.064 1.00 96.88 80 HIS A CA 1
ATOM 614 C C . HIS A 1 80 ? 12.575 8.099 -21.665 1.00 96.88 80 HIS A C 1
ATOM 616 O O . HIS A 1 80 ? 12.839 7.870 -20.485 1.00 96.88 80 HIS A O 1
ATOM 622 N N . SER A 1 81 ? 13.395 7.827 -22.673 1.00 96.44 81 SER A N 1
ATOM 623 C CA . SER A 1 81 ? 14.808 7.511 -22.530 1.00 96.44 81 SER A CA 1
ATOM 624 C C . SER A 1 81 ? 15.578 8.345 -23.549 1.00 96.44 81 SER A C 1
ATOM 626 O O . SER A 1 81 ? 15.247 8.378 -24.738 1.00 96.44 81 SER A O 1
ATOM 628 N N . GLU A 1 82 ? 16.578 9.066 -23.063 1.00 94.25 82 GLU A N 1
ATOM 629 C CA . GLU A 1 82 ? 17.534 9.825 -23.856 1.00 94.25 82 GLU A CA 1
ATOM 630 C C . GLU A 1 82 ? 18.923 9.722 -23.227 1.00 94.25 82 GLU A C 1
ATOM 632 O O . GLU A 1 82 ? 19.079 9.264 -22.100 1.00 94.25 82 GLU A O 1
ATOM 637 N N . GLN A 1 83 ? 19.962 10.144 -23.947 1.00 94.12 83 GLN A N 1
ATOM 638 C CA . GLN A 1 83 ? 21.336 9.981 -23.480 1.00 94.12 83 GLN A CA 1
ATOM 639 C C . GLN A 1 83 ? 21.545 10.597 -22.083 1.00 94.12 83 GLN A C 1
ATOM 641 O O . GLN A 1 83 ? 21.619 11.815 -21.933 1.00 94.12 83 GLN A O 1
ATOM 646 N N . GLY A 1 84 ? 21.729 9.735 -21.080 1.00 92.19 84 GLY A N 1
ATOM 647 C CA . GLY A 1 84 ? 21.980 10.134 -19.696 1.00 92.19 84 GLY A CA 1
ATOM 648 C C . GLY A 1 84 ? 20.738 10.303 -18.815 1.00 92.19 84 GLY A C 1
ATOM 649 O O . GLY A 1 84 ? 20.917 10.653 -17.651 1.00 92.19 84 GLY A O 1
ATOM 650 N N . SER A 1 85 ? 19.524 10.044 -19.316 1.00 95.50 85 SER A N 1
ATOM 651 C CA . SER A 1 85 ? 18.302 10.056 -18.503 1.00 95.50 85 SER A CA 1
ATOM 652 C C . SER A 1 85 ? 17.238 9.089 -19.023 1.00 95.50 85 SER A C 1
ATOM 654 O O . SER A 1 85 ? 16.993 8.973 -20.223 1.00 95.50 85 SER A O 1
ATOM 656 N N . ALA A 1 86 ? 16.572 8.416 -18.096 1.00 97.62 86 ALA A N 1
ATOM 657 C CA . ALA A 1 86 ? 15.398 7.604 -18.349 1.00 97.62 86 ALA A CA 1
ATOM 658 C C . ALA A 1 86 ? 14.398 7.873 -17.237 1.00 97.62 86 ALA A C 1
ATOM 660 O O . ALA A 1 86 ? 14.748 7.865 -16.056 1.00 97.62 86 ALA A O 1
ATOM 661 N N . ARG A 1 87 ? 13.146 8.116 -17.608 1.00 97.81 87 ARG A N 1
ATOM 662 C CA . ARG A 1 87 ? 12.106 8.512 -16.661 1.00 97.81 87 ARG A CA 1
ATOM 663 C C . ARG A 1 87 ? 10.808 7.792 -16.933 1.00 97.81 87 ARG A C 1
ATOM 665 O O . ARG A 1 87 ? 10.451 7.594 -18.094 1.00 97.81 87 ARG A O 1
ATOM 672 N N . ALA A 1 88 ? 10.102 7.480 -15.856 1.00 98.19 88 ALA A N 1
ATOM 673 C CA . ALA A 1 88 ? 8.750 6.960 -15.879 1.00 98.19 88 ALA A CA 1
ATOM 674 C C . ALA A 1 88 ? 7.926 7.603 -14.753 1.00 98.19 88 ALA A C 1
ATOM 676 O O . ALA A 1 88 ? 8.257 7.484 -13.572 1.00 98.19 88 ALA A O 1
ATOM 677 N N . ASP A 1 89 ? 6.863 8.297 -15.149 1.00 98.38 89 ASP A N 1
ATOM 678 C CA . ASP A 1 89 ? 5.919 8.973 -14.266 1.00 98.38 89 ASP A CA 1
ATOM 679 C C . ASP A 1 89 ? 4.562 8.297 -14.412 1.00 98.38 89 ASP A C 1
ATOM 681 O O . ASP A 1 89 ? 3.886 8.470 -15.426 1.00 98.38 89 ASP A O 1
ATOM 685 N N . GLN A 1 90 ? 4.137 7.536 -13.418 1.00 98.31 90 GLN A N 1
ATOM 686 C CA . GLN A 1 90 ? 2.991 6.640 -13.539 1.00 98.31 90 GLN A CA 1
ATOM 687 C C . GLN A 1 90 ? 2.005 6.780 -12.385 1.00 98.31 90 GLN A C 1
ATOM 689 O O . GLN A 1 90 ? 2.312 7.329 -11.324 1.00 98.31 90 GLN A O 1
ATOM 694 N N . TYR A 1 91 ? 0.794 6.285 -12.613 1.00 98.56 91 TYR A N 1
ATOM 695 C CA . TYR A 1 91 ? -0.253 6.217 -11.606 1.00 98.56 91 TYR A CA 1
ATOM 696 C C . TYR A 1 91 ? -1.048 4.927 -11.732 1.00 98.56 91 TYR A C 1
ATOM 698 O O . TYR A 1 91 ? -1.217 4.379 -12.825 1.00 98.56 91 TYR A O 1
ATOM 706 N N . ARG A 1 92 ? -1.585 4.470 -10.602 1.00 97.94 92 ARG A N 1
ATOM 707 C CA . ARG A 1 92 ? -2.580 3.400 -10.548 1.00 97.94 92 ARG A CA 1
ATOM 708 C C . ARG A 1 92 ? -3.586 3.695 -9.448 1.00 97.94 92 ARG A C 1
ATOM 710 O O . ARG A 1 92 ? -3.213 4.050 -8.335 1.00 97.94 92 ARG A O 1
ATOM 717 N N . TRP A 1 93 ? -4.857 3.522 -9.783 1.00 97.56 93 TRP A N 1
ATOM 718 C CA . TRP A 1 93 ? -6.021 3.663 -8.924 1.00 97.56 93 TRP A CA 1
ATOM 719 C C . TRP A 1 93 ? -6.624 2.285 -8.677 1.00 97.56 93 TRP A C 1
ATOM 721 O O . TRP A 1 93 ? -7.284 1.716 -9.547 1.00 97.56 93 TRP A O 1
ATOM 731 N N . GLN A 1 94 ? -6.427 1.769 -7.470 1.00 94.75 94 GLN A N 1
ATOM 732 C CA . GLN A 1 94 ? -6.958 0.487 -7.015 1.00 94.75 94 GLN A CA 1
ATOM 733 C C . GLN A 1 94 ? -8.372 0.662 -6.449 1.00 94.75 94 GLN A C 1
ATOM 735 O O . GLN A 1 94 ? -8.644 0.399 -5.281 1.00 94.75 94 GLN A O 1
ATOM 740 N N . ILE A 1 95 ? -9.279 1.207 -7.265 1.00 90.44 95 ILE A N 1
ATOM 741 C CA . ILE A 1 95 ? -10.655 1.509 -6.833 1.00 90.44 95 ILE A CA 1
ATOM 742 C C . ILE A 1 95 ? -11.508 0.238 -6.829 1.00 90.44 95 ILE A C 1
ATOM 744 O O . ILE A 1 95 ? -12.290 0.021 -5.908 1.00 90.44 95 ILE A O 1
ATOM 748 N N . ALA A 1 96 ? -11.376 -0.593 -7.866 1.00 90.19 96 ALA A N 1
ATOM 749 C CA . ALA A 1 96 ? -12.115 -1.853 -7.987 1.00 90.19 96 ALA A CA 1
ATOM 750 C C . ALA A 1 96 ? -11.393 -3.031 -7.306 1.00 90.19 96 ALA A C 1
ATOM 752 O O . ALA A 1 96 ? -12.003 -4.063 -7.040 1.00 90.19 96 ALA A O 1
ATOM 753 N N . ASP A 1 97 ? -10.104 -2.860 -7.039 1.00 91.25 97 ASP A N 1
ATOM 754 C CA . ASP A 1 97 ? -9.140 -3.843 -6.553 1.00 91.25 97 ASP A CA 1
ATOM 755 C C . ASP A 1 97 ? -8.340 -3.275 -5.367 1.00 91.25 97 ASP A C 1
ATOM 757 O O . ASP A 1 97 ? -7.120 -3.408 -5.305 1.00 91.25 97 ASP A O 1
ATOM 761 N N . CYS A 1 98 ? -9.028 -2.596 -4.440 1.00 91.88 98 CYS A N 1
ATOM 762 C CA . CYS A 1 98 ? -8.392 -1.981 -3.275 1.00 91.88 98 CYS A CA 1
ATOM 763 C C . CYS A 1 98 ? -7.685 -3.013 -2.391 1.00 91.88 98 CYS A C 1
ATOM 765 O O . CYS A 1 98 ? -8.139 -4.154 -2.276 1.00 91.88 98 CYS A O 1
ATOM 767 N N . VAL A 1 99 ? -6.639 -2.575 -1.689 1.00 96.06 99 VAL A N 1
ATOM 768 C CA . VAL A 1 99 ? -5.897 -3.415 -0.741 1.00 96.06 99 VAL A CA 1
ATOM 769 C C . VAL A 1 99 ? -6.345 -3.077 0.687 1.00 96.06 99 VAL A C 1
ATOM 771 O O . VAL A 1 99 ? -5.987 -2.004 1.181 1.00 96.06 99 VAL A O 1
ATOM 774 N N . PRO A 1 100 ? -7.187 -3.908 1.335 1.00 94.44 100 PRO A N 1
ATOM 775 C CA . PRO A 1 100 ? -7.646 -3.666 2.700 1.00 94.44 100 PRO A CA 1
ATOM 776 C C . PRO A 1 100 ? -6.569 -4.016 3.734 1.00 94.44 100 PRO A C 1
ATOM 778 O O . PRO A 1 100 ? -5.719 -4.859 3.468 1.00 94.44 100 PRO A O 1
ATOM 781 N N . PHE A 1 101 ? -6.652 -3.390 4.907 1.00 93.75 101 PHE A N 1
ATOM 782 C CA . PHE A 1 101 ? -5.823 -3.677 6.083 1.00 93.75 101 PHE A CA 1
ATOM 783 C C . PHE A 1 101 ? -6.626 -3.411 7.363 1.00 93.75 101 PHE A C 1
ATOM 785 O O . PHE A 1 101 ? -7.450 -2.487 7.370 1.00 93.75 101 PHE A O 1
ATOM 792 N N . SER A 1 102 ? -6.412 -4.181 8.431 1.00 90.88 102 SER A N 1
ATOM 793 C CA . SER A 1 102 ? -7.081 -3.975 9.732 1.00 90.88 102 SER A CA 1
ATOM 794 C C . SER A 1 102 ? -6.172 -3.338 10.787 1.00 90.88 102 SER A C 1
ATOM 796 O O . SER A 1 102 ? -6.634 -2.574 11.637 1.00 90.88 102 SER A O 1
ATOM 798 N N . GLU A 1 103 ? -4.863 -3.536 10.679 1.00 89.12 103 GLU A N 1
ATOM 799 C CA . GLU A 1 103 ? -3.856 -3.088 11.637 1.00 89.12 103 GLU A CA 1
ATOM 800 C C . GLU A 1 103 ? -2.770 -2.225 10.990 1.00 89.12 103 GLU A C 1
ATOM 802 O O . GLU A 1 103 ? -2.503 -1.113 11.466 1.00 89.12 103 GLU A O 1
ATOM 807 N N . SER A 1 104 ? -2.151 -2.691 9.908 1.00 93.75 104 SER A N 1
ATOM 808 C CA . SER A 1 104 ? -1.007 -2.028 9.281 1.00 93.75 104 SER A CA 1
ATOM 809 C C . SER A 1 104 ? -0.965 -2.274 7.773 1.00 93.75 104 SER A C 1
ATOM 811 O O . SER A 1 104 ? -1.438 -3.280 7.252 1.00 93.75 104 SER A O 1
ATOM 813 N N . ILE A 1 105 ? -0.380 -1.327 7.044 1.00 97.19 105 ILE A N 1
ATOM 814 C CA . ILE A 1 105 ? -0.012 -1.542 5.648 1.00 97.19 105 ILE A CA 1
ATOM 815 C C . ILE A 1 105 ? 1.327 -0.872 5.363 1.00 97.19 105 ILE A C 1
ATOM 817 O O . ILE A 1 105 ? 1.555 0.281 5.739 1.00 97.19 105 ILE A O 1
ATOM 821 N N . GLU A 1 106 ? 2.196 -1.588 4.664 1.00 97.94 106 GLU A N 1
ATOM 822 C CA . GLU A 1 106 ? 3.452 -1.083 4.129 1.00 97.94 106 GLU A CA 1
ATOM 823 C C . GLU A 1 106 ? 3.480 -1.339 2.621 1.00 97.94 106 GLU A C 1
ATOM 825 O O . GLU A 1 106 ? 3.381 -2.478 2.174 1.00 97.94 106 GLU A O 1
ATOM 830 N N . VAL A 1 107 ? 3.586 -0.272 1.827 1.00 97.75 107 VAL A N 1
ATOM 831 C CA . VAL A 1 107 ? 3.604 -0.343 0.359 1.00 97.75 107 VAL A CA 1
ATOM 832 C C . VAL A 1 107 ? 4.964 0.127 -0.129 1.00 97.75 107 VAL A C 1
ATOM 834 O O . VAL A 1 107 ? 5.288 1.311 -0.022 1.00 97.75 107 VAL A O 1
ATOM 837 N N . ASN A 1 108 ? 5.735 -0.796 -0.692 1.00 97.75 108 ASN A N 1
ATOM 838 C CA . ASN A 1 108 ? 7.088 -0.562 -1.171 1.00 97.75 108 ASN A CA 1
ATOM 839 C C . ASN A 1 108 ? 7.227 -0.909 -2.654 1.00 97.75 108 ASN A C 1
ATOM 841 O O . ASN A 1 108 ? 6.471 -1.702 -3.208 1.00 97.75 108 ASN A O 1
ATOM 845 N N . ILE A 1 109 ? 8.241 -0.317 -3.278 1.00 97.75 109 ILE A N 1
ATOM 846 C CA . ILE A 1 109 ? 8.709 -0.655 -4.621 1.00 97.75 109 ILE A CA 1
ATOM 847 C C . ILE A 1 109 ? 10.214 -0.897 -4.530 1.00 97.75 109 ILE A C 1
ATOM 849 O O . ILE A 1 109 ? 10.940 -0.095 -3.928 1.00 97.75 109 ILE A O 1
ATOM 853 N N . GLU A 1 110 ? 10.700 -2.016 -5.057 1.00 97.56 110 GLU A N 1
ATOM 854 C CA . GLU A 1 110 ? 12.129 -2.301 -5.032 1.00 97.56 110 GLU A CA 1
ATOM 855 C C . GLU A 1 110 ? 12.895 -1.309 -5.917 1.00 97.56 110 GLU A C 1
ATOM 857 O O . GLU A 1 110 ? 12.544 -1.045 -7.062 1.00 97.56 110 GLU A O 1
ATOM 862 N N . ASN A 1 111 ? 14.021 -0.799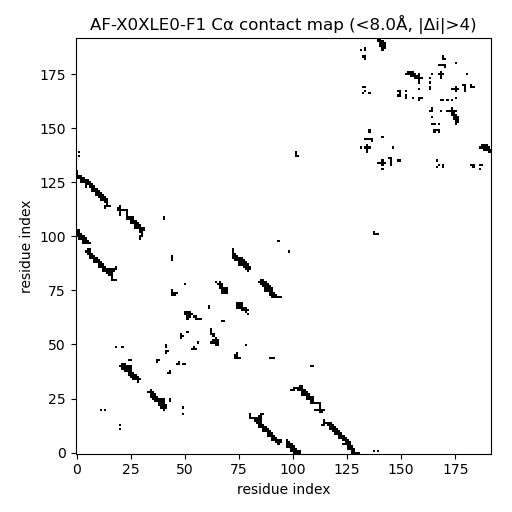 -5.417 1.00 95.75 111 ASN A N 1
ATOM 863 C CA . ASN A 1 111 ? 14.937 0.040 -6.196 1.00 95.75 111 ASN A CA 1
ATOM 864 C C . ASN A 1 111 ? 16.226 -0.701 -6.592 1.00 95.75 111 ASN A C 1
ATOM 866 O O . ASN A 1 111 ? 17.208 -0.079 -6.995 1.00 95.75 111 ASN A O 1
ATOM 870 N N . LYS A 1 112 ? 16.237 -2.034 -6.471 1.00 95.06 112 LYS A N 1
ATOM 871 C CA . LYS A 1 112 ? 17.411 -2.903 -6.654 1.00 95.06 112 LYS A CA 1
ATOM 872 C C . LYS A 1 112 ? 18.099 -2.735 -8.011 1.00 95.06 112 LYS A C 1
ATOM 874 O O . LYS A 1 112 ? 19.318 -2.873 -8.099 1.00 95.06 112 LYS A O 1
ATOM 879 N N . TYR A 1 113 ? 17.324 -2.457 -9.054 1.00 95.81 113 TYR A N 1
ATOM 880 C CA . TYR A 1 113 ? 17.809 -2.299 -10.427 1.00 95.81 113 TYR A CA 1
ATOM 881 C C . TYR A 1 113 ? 18.046 -0.835 -10.820 1.00 95.81 113 TYR A C 1
ATOM 883 O O . TYR A 1 113 ? 18.479 -0.548 -11.937 1.00 95.81 113 TYR A O 1
ATOM 891 N N . ALA A 1 114 ? 17.784 0.095 -9.901 1.00 95.75 114 ALA A N 1
ATOM 892 C CA . ALA A 1 114 ? 18.000 1.509 -10.122 1.00 95.75 114 ALA A CA 1
ATOM 893 C C . ALA A 1 114 ? 19.481 1.873 -9.993 1.00 95.75 114 ALA A C 1
ATOM 895 O O . ALA A 1 114 ? 20.231 1.352 -9.164 1.00 95.75 114 ALA A O 1
ATOM 896 N N . SER A 1 115 ? 19.899 2.840 -10.795 1.00 95.06 115 SER A N 1
ATOM 897 C CA . SER A 1 115 ? 21.261 3.357 -10.784 1.00 95.06 115 SER A CA 1
ATOM 898 C C . SER A 1 115 ? 21.479 4.288 -9.598 1.00 95.06 115 SER A C 1
ATOM 900 O O . SER A 1 115 ? 20.562 4.980 -9.145 1.00 95.06 115 SER A O 1
ATOM 902 N N . VAL A 1 116 ? 22.718 4.366 -9.109 1.00 93.62 116 VAL A N 1
ATOM 903 C CA . VAL A 1 116 ? 23.079 5.331 -8.063 1.00 93.62 116 VAL A CA 1
ATOM 904 C C . VAL A 1 116 ? 22.773 6.753 -8.549 1.00 93.62 116 VAL A C 1
ATOM 906 O O . VAL A 1 116 ? 23.184 7.158 -9.636 1.00 93.62 116 VAL A O 1
ATOM 909 N N . GLY A 1 117 ? 22.053 7.514 -7.723 1.00 92.06 117 GLY A N 1
ATOM 910 C CA . GLY A 1 117 ? 21.614 8.873 -8.048 1.00 92.06 117 GLY A CA 1
ATOM 911 C C . GLY A 1 117 ? 20.233 8.966 -8.700 1.00 92.06 117 GLY A C 1
ATOM 912 O O . GLY A 1 117 ? 19.800 10.081 -8.976 1.00 92.06 117 GLY A O 1
ATOM 913 N N . SER A 1 118 ? 19.537 7.841 -8.908 1.00 96.12 118 SER A N 1
ATOM 914 C CA . SER A 1 118 ? 18.137 7.857 -9.348 1.00 96.12 118 SER A CA 1
ATOM 915 C C . SER A 1 118 ? 17.251 8.567 -8.324 1.00 96.12 118 SER A C 1
ATOM 917 O O . SER A 1 118 ? 17.411 8.386 -7.113 1.00 96.12 118 SER A O 1
ATOM 919 N N . GLN A 1 119 ? 16.309 9.364 -8.812 1.00 97.00 119 GLN A N 1
ATOM 920 C CA . GLN A 1 119 ? 15.358 10.113 -8.001 1.00 97.00 119 GLN A CA 1
ATOM 921 C C . GLN A 1 119 ? 14.012 9.400 -7.994 1.00 97.00 119 GLN A C 1
ATOM 923 O O . GLN A 1 119 ? 13.525 8.981 -9.039 1.00 97.00 119 GLN A O 1
ATOM 928 N N . TRP A 1 120 ? 13.429 9.277 -6.804 1.00 97.44 120 TRP A N 1
ATOM 929 C CA . TRP A 1 120 ? 12.160 8.599 -6.568 1.00 97.44 120 TRP A CA 1
ATOM 930 C C . TRP A 1 120 ? 11.252 9.538 -5.785 1.00 97.44 120 TRP A C 1
ATOM 932 O O . TRP A 1 120 ? 11.666 10.129 -4.786 1.00 97.44 120 TRP A O 1
ATOM 942 N N . THR A 1 121 ? 10.022 9.722 -6.240 1.00 98.12 121 THR A N 1
ATOM 943 C CA . THR A 1 121 ? 9.011 10.518 -5.535 1.00 98.12 121 THR A CA 1
ATOM 944 C C . THR A 1 121 ? 7.660 9.854 -5.703 1.00 98.12 121 THR A C 1
ATOM 946 O O . THR A 1 121 ? 7.323 9.415 -6.798 1.00 98.12 121 THR A O 1
ATOM 949 N N . SER A 1 122 ? 6.872 9.788 -4.636 1.00 98.00 122 SER A N 1
ATOM 950 C CA . SER A 1 122 ? 5.557 9.158 -4.674 1.00 98.00 122 SER A CA 1
ATOM 951 C C . SER A 1 122 ? 4.517 9.941 -3.886 1.00 98.00 122 SER A C 1
ATOM 953 O O . SER A 1 122 ? 4.834 10.746 -3.006 1.00 98.00 122 SER A O 1
ATOM 955 N N . VAL A 1 123 ? 3.253 9.697 -4.224 1.00 98.56 123 VAL A N 1
ATOM 956 C CA . VAL A 1 123 ? 2.092 10.121 -3.440 1.00 98.56 123 VAL A CA 1
ATOM 957 C C . VAL A 1 123 ? 1.163 8.925 -3.314 1.00 98.56 123 VAL A C 1
ATOM 959 O O . VAL A 1 123 ? 0.686 8.416 -4.323 1.00 98.56 123 VAL A O 1
ATOM 962 N N . ALA A 1 124 ? 0.907 8.490 -2.085 1.00 98.06 124 ALA A N 1
ATOM 963 C CA . ALA A 1 124 ? -0.023 7.413 -1.768 1.00 98.0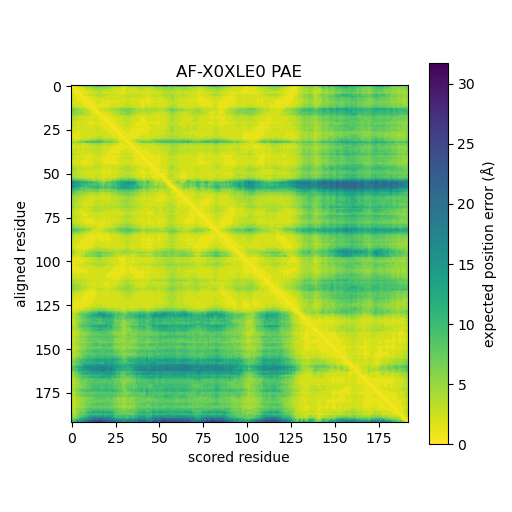6 124 ALA A CA 1
ATOM 964 C C . ALA A 1 124 ? -1.405 7.967 -1.397 1.00 98.06 124 ALA A C 1
ATOM 966 O O . ALA A 1 124 ? -1.508 9.009 -0.748 1.00 98.06 124 ALA A O 1
ATOM 967 N N . PHE A 1 125 ? -2.458 7.238 -1.765 1.00 97.81 125 PHE A N 1
ATOM 968 C CA . PHE A 1 125 ? -3.845 7.541 -1.423 1.00 97.81 125 PHE A CA 1
ATOM 969 C C . PHE A 1 125 ? -4.450 6.334 -0.713 1.00 97.81 125 PHE A C 1
ATOM 971 O O . PHE A 1 125 ? -4.423 5.213 -1.222 1.00 97.81 125 PHE A O 1
ATOM 978 N N . TRP A 1 126 ? -5.015 6.565 0.466 1.00 97.00 126 TRP A N 1
ATOM 979 C CA . TRP A 1 126 ? -5.687 5.543 1.258 1.00 97.00 126 TRP A CA 1
ATOM 980 C C . TRP A 1 126 ? -6.817 6.171 2.065 1.00 97.00 126 TRP A C 1
ATOM 982 O O . TRP A 1 126 ? -6.832 7.379 2.316 1.00 97.00 126 TRP A O 1
ATOM 992 N N . TYR A 1 127 ? -7.752 5.330 2.481 1.00 93.94 127 TYR A N 1
ATOM 993 C CA . TYR A 1 127 ? -8.728 5.666 3.503 1.00 93.94 127 TYR A CA 1
ATOM 994 C C . TYR A 1 127 ? -8.438 4.826 4.730 1.00 93.94 127 TYR A C 1
ATOM 996 O O . TYR A 1 127 ? -8.167 3.634 4.619 1.00 93.94 127 TYR A O 1
ATOM 1004 N N . GLN A 1 128 ? -8.525 5.446 5.897 1.00 91.81 128 GLN A N 1
ATOM 1005 C CA . GLN A 1 128 ? -8.487 4.745 7.168 1.00 91.81 128 GLN A CA 1
ATOM 1006 C C . GLN A 1 128 ? -9.610 5.259 8.050 1.00 91.81 128 GLN A C 1
ATOM 1008 O O . GLN A 1 128 ? -10.024 6.419 7.949 1.00 91.81 128 GLN A O 1
ATOM 1013 N N . LEU A 1 129 ? -10.091 4.380 8.907 1.00 86.38 129 LEU A N 1
ATOM 1014 C CA . LEU A 1 129 ? -11.044 4.720 9.935 1.00 86.38 129 LEU A CA 1
ATOM 1015 C C . LEU A 1 129 ? -10.388 5.638 10.966 1.00 86.38 129 LEU A C 1
ATOM 1017 O O . LEU A 1 129 ? -9.161 5.610 11.140 1.00 86.38 129 LEU A O 1
ATOM 1021 N N . PRO A 1 130 ? -11.186 6.475 11.652 1.00 82.50 130 PRO A N 1
ATOM 1022 C CA . PRO A 1 130 ? -10.716 7.047 12.901 1.00 82.50 130 PRO A CA 1
ATOM 1023 C C . PRO A 1 130 ? -10.298 5.914 13.845 1.00 82.50 130 PRO A C 1
ATOM 1025 O O . PRO A 1 130 ? -10.720 4.770 13.695 1.00 82.50 130 PRO A O 1
ATOM 1028 N N . ASN A 1 131 ? -9.453 6.236 14.818 1.00 81.62 131 ASN A N 1
ATOM 1029 C CA . ASN A 1 131 ? -9.147 5.279 15.868 1.00 81.62 131 ASN A CA 1
ATOM 1030 C C . ASN A 1 131 ? -10.432 5.005 16.668 1.00 81.62 131 ASN A C 1
ATOM 1032 O O . ASN A 1 131 ? -10.902 5.906 17.363 1.00 81.62 131 ASN A O 1
ATOM 1036 N N . LEU A 1 132 ? -11.004 3.810 16.517 1.00 86.00 132 LEU A N 1
ATOM 1037 C CA . LEU A 1 132 ? -12.168 3.359 17.271 1.00 86.00 132 LEU A CA 1
ATOM 1038 C C . LEU A 1 132 ? -11.645 2.727 18.552 1.00 86.00 132 LEU A C 1
ATOM 1040 O O . LEU A 1 132 ? -11.194 1.588 18.555 1.00 86.00 132 LEU A O 1
ATOM 1044 N N . SER A 1 133 ? -11.674 3.476 19.650 1.00 88.00 133 SER A N 1
ATOM 1045 C CA . SER A 1 133 ? -11.192 2.974 20.941 1.00 88.00 133 SER A CA 1
ATOM 1046 C C . SER A 1 133 ? -12.028 1.798 21.465 1.00 88.00 133 SER A C 1
ATOM 1048 O O . SER A 1 133 ? -11.584 1.084 22.354 1.00 88.00 133 SER A O 1
ATOM 1050 N N . ALA A 1 134 ? -13.223 1.600 20.904 1.00 91.62 134 ALA A N 1
ATOM 1051 C CA . ALA A 1 134 ? -14.139 0.516 21.223 1.00 91.62 134 ALA A CA 1
ATOM 1052 C C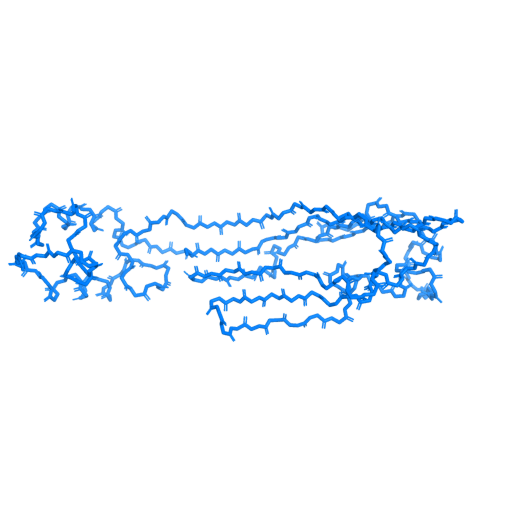 . ALA A 1 134 ? -13.975 -0.750 20.356 1.00 91.62 134 ALA A C 1
ATOM 1054 O O . ALA A 1 134 ? -14.678 -1.717 20.626 1.00 91.62 134 ALA A O 1
ATOM 1055 N N . ASP A 1 135 ? -13.111 -0.750 19.334 1.00 91.19 135 ASP A N 1
ATOM 1056 C CA . ASP A 1 135 ? -12.791 -1.934 18.514 1.00 91.19 135 ASP A CA 1
ATOM 1057 C C . ASP A 1 135 ? -11.665 -2.715 19.215 1.00 91.19 135 ASP A C 1
ATOM 1059 O O . ASP A 1 135 ? -10.478 -2.412 19.070 1.00 91.19 135 ASP A O 1
ATOM 1063 N N . PHE A 1 136 ? -12.043 -3.659 20.080 1.00 90.12 136 PHE A N 1
ATOM 1064 C CA . PHE A 1 136 ? -11.115 -4.378 20.962 1.00 90.12 136 PHE A CA 1
ATOM 1065 C C . PHE A 1 136 ? -10.467 -5.583 20.286 1.00 90.12 136 PHE A C 1
ATOM 1067 O O . PHE A 1 136 ? -9.423 -6.052 20.748 1.00 90.12 136 PHE A O 1
ATOM 1074 N N . ASN A 1 137 ? -11.102 -6.132 19.250 1.00 88.44 137 ASN A N 1
ATOM 1075 C CA . ASN A 1 137 ? -10.589 -7.282 18.510 1.00 88.44 137 ASN A CA 1
ATOM 1076 C C . ASN A 1 137 ? -9.895 -6.891 17.190 1.00 88.44 137 ASN A C 1
ATOM 1078 O O . ASN A 1 137 ? -9.398 -7.786 16.502 1.00 88.44 137 ASN A O 1
ATOM 1082 N N . CYS A 1 138 ? -9.823 -5.590 16.884 1.00 86.06 138 CYS A N 1
ATOM 1083 C CA . CYS A 1 138 ? -9.202 -5.006 15.697 1.00 86.06 138 CYS A CA 1
ATOM 1084 C C . CYS A 1 138 ? -9.797 -5.530 14.380 1.00 86.06 138 CYS A C 1
ATOM 1086 O O . CYS A 1 138 ? -9.086 -5.615 13.376 1.00 86.06 138 CYS A O 1
ATOM 1088 N N . ASP A 1 139 ? -11.083 -5.895 14.354 1.00 87.62 139 ASP A N 1
ATOM 1089 C CA . ASP A 1 139 ? -11.742 -6.439 13.158 1.00 87.62 139 ASP A CA 1
ATOM 1090 C C . ASP A 1 139 ? -12.414 -5.373 12.272 1.00 87.62 139 ASP A C 1
ATOM 1092 O O . ASP A 1 139 ? -13.076 -5.701 11.274 1.00 87.62 139 ASP A O 1
ATOM 1096 N N . CYS A 1 140 ? -12.161 -4.096 12.586 1.00 88.75 140 CYS A N 1
ATOM 1097 C CA . CYS A 1 140 ? -12.708 -2.910 11.934 1.00 88.75 140 CYS A CA 1
ATOM 1098 C C . CYS A 1 140 ? -14.186 -2.653 12.225 1.00 88.75 140 CYS A C 1
ATOM 1100 O O . CYS A 1 140 ? -14.856 -1.992 11.418 1.00 88.75 140 CYS A O 1
ATOM 1102 N N . ARG A 1 141 ? -14.729 -3.203 13.308 1.00 90.50 141 ARG A N 1
ATOM 1103 C CA . ARG A 1 141 ? -16.128 -3.031 13.701 1.00 90.50 141 ARG A CA 1
ATOM 1104 C C . ARG A 1 141 ? -16.203 -2.814 15.200 1.00 90.50 141 ARG A C 1
ATOM 1106 O O . ARG A 1 141 ? -15.262 -3.061 15.936 1.00 90.50 141 ARG A O 1
ATOM 1113 N N . VAL A 1 142 ? -17.344 -2.298 15.633 1.00 92.81 142 VAL A N 1
ATOM 1114 C CA . VAL A 1 142 ? -17.684 -2.260 17.054 1.00 92.81 142 VAL A CA 1
ATOM 1115 C C . VAL A 1 142 ? -19.007 -2.975 17.216 1.00 92.81 142 VAL A C 1
ATOM 1117 O O . VAL A 1 142 ? -20.083 -2.418 16.960 1.00 92.81 142 VAL A O 1
ATOM 1120 N N . ASP A 1 143 ? -18.921 -4.241 17.601 1.00 94.75 143 ASP A N 1
ATOM 1121 C CA . ASP A 1 143 ? -20.059 -5.138 17.686 1.00 94.75 143 ASP A CA 1
ATOM 1122 C C . ASP A 1 143 ? -20.128 -5.904 19.017 1.00 94.75 143 ASP A C 1
ATOM 1124 O O . ASP A 1 143 ? -19.571 -5.524 20.050 1.00 94.75 143 ASP A O 1
ATOM 1128 N N . TRP A 1 144 ? -20.931 -6.965 19.045 1.00 96.19 144 TRP A N 1
ATOM 1129 C CA . TRP A 1 144 ? -21.133 -7.762 20.251 1.00 96.19 144 TRP A CA 1
ATOM 1130 C C . TRP A 1 144 ? -19.861 -8.438 20.766 1.00 96.19 144 TRP A C 1
ATOM 1132 O O . TRP A 1 144 ? -19.795 -8.745 21.958 1.00 96.19 144 TRP A O 1
ATOM 1142 N N . SER A 1 145 ? -18.881 -8.676 19.900 1.00 95.94 145 SER A N 1
ATOM 1143 C CA . SER A 1 145 ? -17.569 -9.216 20.254 1.00 95.94 145 SER A CA 1
ATOM 1144 C C . SER A 1 145 ? -16.821 -8.221 21.137 1.00 95.94 145 SER A C 1
ATOM 1146 O O . SER A 1 145 ? -16.381 -8.579 22.233 1.00 95.94 145 SER A O 1
ATOM 1148 N N . ASP A 1 146 ? -16.805 -6.956 20.727 1.00 95.62 146 ASP A N 1
ATOM 1149 C CA . ASP A 1 146 ? -16.206 -5.845 21.465 1.00 95.62 146 ASP A CA 1
ATOM 1150 C C . ASP A 1 146 ? -16.943 -5.558 22.763 1.00 95.62 146 ASP A C 1
ATOM 1152 O O . ASP A 1 146 ? -16.334 -5.410 23.823 1.00 95.62 146 ASP A O 1
ATOM 1156 N N . PHE A 1 147 ? -18.277 -5.572 22.721 1.00 96.56 147 PHE A N 1
ATOM 1157 C CA . PHE A 1 147 ? -19.070 -5.431 23.938 1.00 96.56 147 PHE A CA 1
ATOM 1158 C C . PHE A 1 147 ? -18.799 -6.577 24.917 1.00 96.56 147 PHE A C 1
ATOM 1160 O O . PHE A 1 147 ? -18.766 -6.361 26.126 1.00 96.56 147 PHE A O 1
ATOM 1167 N N . GLY A 1 148 ? -18.592 -7.797 24.418 1.00 96.94 148 GLY A N 1
ATOM 1168 C CA . GLY A 1 148 ? -18.200 -8.941 25.236 1.00 96.94 148 GLY A CA 1
ATOM 1169 C C . GLY A 1 148 ? -16.850 -8.727 25.924 1.00 96.94 148 GLY A C 1
ATOM 1170 O O . GLY A 1 148 ? -16.738 -8.989 27.126 1.00 96.94 148 GLY A O 1
ATOM 1171 N N . ALA A 1 149 ? -15.857 -8.213 25.192 1.00 95.88 149 ALA A N 1
ATOM 1172 C CA . ALA A 1 149 ? -14.547 -7.852 25.734 1.00 95.88 149 ALA A CA 1
ATOM 1173 C C . ALA A 1 149 ? -14.669 -6.753 26.804 1.00 95.88 149 ALA A C 1
ATOM 1175 O O . ALA A 1 149 ? -14.229 -6.952 27.938 1.00 95.88 149 ALA A O 1
ATOM 1176 N N . PHE A 1 150 ? -15.376 -5.663 26.502 1.00 97.38 150 PHE A N 1
ATOM 1177 C CA . PHE A 1 150 ? -15.669 -4.582 27.445 1.00 97.38 150 PHE A CA 1
ATOM 1178 C C . PHE A 1 150 ? -16.371 -5.084 28.717 1.00 97.38 150 PHE A C 1
ATOM 1180 O O . PHE A 1 150 ? -15.932 -4.832 29.841 1.00 97.38 150 PHE A O 1
ATOM 1187 N N . ALA A 1 151 ? -17.450 -5.855 28.558 1.00 97.19 151 ALA A N 1
ATOM 1188 C CA . ALA A 1 151 ? -18.263 -6.349 29.665 1.00 97.19 151 ALA A CA 1
ATOM 1189 C C . ALA A 1 151 ? -17.505 -7.325 30.577 1.00 97.19 151 ALA A C 1
ATOM 1191 O O . ALA A 1 151 ? -17.839 -7.437 31.759 1.00 97.19 151 ALA A O 1
ATOM 1192 N N . SER A 1 152 ? -16.475 -8.007 30.066 1.00 97.06 152 SER A N 1
ATOM 1193 C CA . SER A 1 152 ? -15.618 -8.887 30.872 1.00 97.06 152 SER A CA 1
ATOM 1194 C C . SER A 1 152 ? -14.813 -8.139 31.944 1.00 97.06 152 SER A C 1
ATOM 1196 O O . SER A 1 152 ? -14.424 -8.739 32.948 1.00 97.06 152 SER A O 1
ATOM 1198 N N . HIS A 1 153 ? -14.651 -6.826 31.767 1.00 97.12 153 HIS A N 1
ATOM 1199 C CA . HIS A 1 153 ? -13.972 -5.914 32.681 1.00 97.12 153 HIS A CA 1
ATOM 1200 C C . HIS A 1 153 ? -14.936 -4.956 33.401 1.00 97.12 153 HIS A C 1
ATOM 1202 O O . HIS A 1 153 ? -14.495 -4.047 34.096 1.00 97.12 153 HIS A O 1
ATOM 1208 N N . TRP A 1 154 ? -16.256 -5.142 33.277 1.00 98.00 154 TRP A N 1
ATOM 1209 C CA . TRP A 1 154 ? -17.246 -4.228 33.853 1.00 98.00 154 TRP A CA 1
ATOM 1210 C C . TRP A 1 154 ? -17.103 -4.077 35.375 1.00 98.00 154 TRP A C 1
ATOM 1212 O O . TRP A 1 154 ? -17.086 -5.071 36.105 1.00 98.00 154 TRP A O 1
ATOM 1222 N N . LEU A 1 155 ? -17.067 -2.827 35.857 1.00 97.50 155 LEU A N 1
ATOM 1223 C CA . LEU A 1 155 ? -16.834 -2.454 37.262 1.00 97.50 155 LEU A CA 1
ATOM 1224 C C . LEU A 1 155 ? -15.461 -2.871 37.809 1.00 97.50 155 LEU A C 1
ATOM 1226 O O . LEU A 1 155 ? -15.272 -2.891 39.028 1.00 97.50 155 LEU A O 1
ATOM 1230 N N . GLN A 1 156 ? -14.507 -3.206 36.940 1.00 97.31 156 GLN A N 1
ATOM 1231 C CA . GLN A 1 156 ? -13.129 -3.435 37.347 1.00 97.31 156 GLN A CA 1
ATOM 1232 C C . GLN A 1 156 ? -12.459 -2.107 37.721 1.00 97.31 156 GLN A C 1
ATOM 1234 O O . GLN A 1 156 ? -12.684 -1.080 37.085 1.00 97.31 156 GLN A O 1
ATOM 1239 N N . ASP A 1 157 ? -11.635 -2.133 38.764 1.00 96.12 157 ASP A N 1
ATOM 1240 C CA . ASP A 1 157 ? -10.861 -0.996 39.250 1.00 96.12 157 ASP A CA 1
ATOM 1241 C C . ASP A 1 157 ? -9.353 -1.280 39.178 1.00 96.12 157 ASP A C 1
ATOM 1243 O O . ASP A 1 157 ? -8.914 -2.360 38.769 1.00 96.12 157 ASP A O 1
ATOM 1247 N N . ASN A 1 158 ? -8.547 -0.292 39.581 1.00 95.00 158 ASN A N 1
ATOM 1248 C CA . ASN A 1 158 ? -7.084 -0.363 39.544 1.00 95.00 158 ASN A CA 1
ATOM 1249 C C . ASN A 1 158 ? -6.545 -0.692 38.138 1.00 95.00 158 ASN A C 1
ATOM 1251 O O . ASN A 1 158 ? -5.492 -1.324 37.993 1.00 95.00 158 ASN A O 1
ATOM 1255 N N . CYS A 1 159 ? -7.263 -0.251 37.102 1.00 94.81 159 CYS A N 1
ATOM 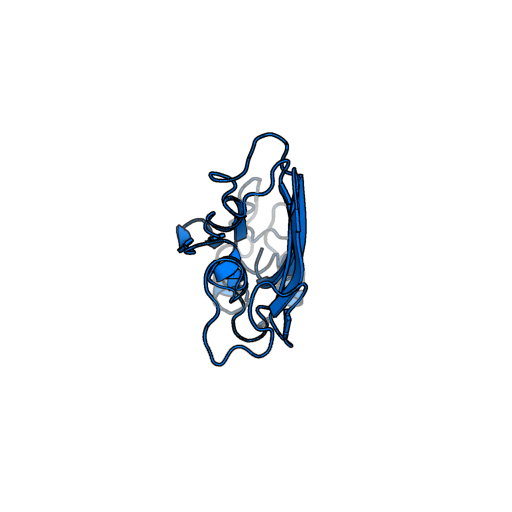1256 C CA . CYS A 1 159 ? -6.810 -0.324 35.723 1.00 94.81 159 CYS A CA 1
ATOM 1257 C C . CYS A 1 159 ? -5.593 0.589 35.574 1.00 94.81 159 CYS A C 1
ATOM 1259 O O . CYS A 1 159 ? -5.612 1.759 35.946 1.00 94.81 159 CYS A O 1
ATOM 1261 N N . THR A 1 160 ? -4.479 0.023 35.122 1.00 94.12 160 THR A N 1
ATOM 1262 C CA . THR A 1 160 ? -3.221 0.757 34.966 1.00 94.12 160 THR A CA 1
ATOM 1263 C C . THR A 1 160 ? -2.575 0.409 33.633 1.00 94.12 160 THR A C 1
ATOM 1265 O O . THR A 1 160 ? -2.805 -0.666 33.065 1.00 94.12 160 THR A O 1
ATOM 1268 N N . ALA A 1 161 ? -1.753 1.330 33.135 1.00 90.25 161 ALA A N 1
ATOM 1269 C CA . ALA A 1 161 ? -0.958 1.122 31.937 1.00 90.25 161 ALA A CA 1
ATOM 1270 C C . ALA A 1 161 ? -0.067 -0.136 32.050 1.00 90.25 161 ALA A C 1
ATOM 1272 O O . ALA A 1 161 ? 0.402 -0.472 33.142 1.00 90.25 161 ALA A O 1
ATOM 1273 N N . PRO A 1 162 ? 0.226 -0.822 30.931 1.00 88.88 162 PRO A N 1
ATOM 1274 C CA . PRO A 1 162 ? -0.167 -0.474 29.561 1.00 88.88 162 PRO A CA 1
ATOM 1275 C C . PRO A 1 162 ? -1.508 -1.081 29.125 1.00 88.88 162 PRO A C 1
ATOM 1277 O O . PRO A 1 162 ? -1.950 -0.812 28.019 1.00 88.88 162 PRO A O 1
ATOM 1280 N N . ASN A 1 163 ? -2.120 -1.938 29.947 1.00 86.00 163 ASN A N 1
ATOM 1281 C CA . ASN A 1 163 ? -3.240 -2.772 29.510 1.00 86.00 163 ASN A CA 1
ATOM 1282 C C . ASN A 1 163 ? -4.614 -2.160 29.825 1.00 86.00 163 ASN A C 1
ATOM 1284 O O . ASN A 1 163 ? -5.585 -2.608 29.242 1.00 86.00 163 ASN A O 1
ATOM 1288 N N . HIS A 1 164 ? -4.734 -1.190 30.745 1.00 91.75 164 HIS A N 1
ATOM 1289 C CA . HIS A 1 164 ? -5.993 -0.455 30.995 1.00 91.75 164 HIS A CA 1
ATOM 1290 C C . HIS A 1 164 ? -7.232 -1.373 31.088 1.00 91.75 164 HIS A C 1
ATOM 1292 O O . HIS A 1 164 ? -8.265 -1.129 30.476 1.00 91.75 164 HIS A O 1
ATOM 1298 N N . CYS A 1 165 ? -7.087 -2.501 31.801 1.00 94.81 165 CYS A N 1
ATOM 1299 C CA . CYS A 1 165 ? -8.099 -3.560 31.872 1.00 94.81 165 CYS A CA 1
ATOM 1300 C C . CYS A 1 165 ? -8.539 -4.098 30.494 1.00 94.81 165 CYS A C 1
ATOM 1302 O O . CYS A 1 165 ? -9.720 -4.100 30.176 1.00 94.81 165 CYS A O 1
ATOM 1304 N N . GLY A 1 166 ? -7.581 -4.538 29.670 1.00 90.62 166 GLY A N 1
ATOM 1305 C CA . GLY A 1 166 ? -7.864 -5.024 28.314 1.00 90.62 166 GLY A CA 1
ATOM 1306 C C . GLY A 1 166 ? -8.261 -3.911 27.340 1.00 90.62 166 GLY A C 1
ATOM 1307 O O . GLY A 1 166 ? -8.906 -4.194 26.340 1.00 90.62 166 GLY A O 1
ATOM 1308 N N . GLY A 1 167 ? -7.926 -2.657 27.660 1.00 93.12 167 GLY A N 1
ATOM 1309 C CA . GLY A 1 167 ? -8.363 -1.452 26.956 1.00 93.12 167 GLY A CA 1
ATOM 1310 C C . GLY A 1 167 ? -9.738 -0.928 27.382 1.00 93.12 167 GLY A C 1
ATOM 1311 O O . GLY A 1 167 ? -10.145 0.119 26.898 1.00 93.12 167 GLY A O 1
ATOM 1312 N N . ALA A 1 168 ? -10.466 -1.621 28.265 1.00 96.38 168 ALA A N 1
ATOM 1313 C CA . ALA A 1 168 ? -11.844 -1.263 28.614 1.00 96.38 168 ALA A CA 1
ATOM 1314 C C . ALA A 1 168 ? -11.981 0.019 29.465 1.00 96.38 168 ALA A C 1
ATOM 1316 O O . ALA A 1 168 ? -13.081 0.561 29.555 1.00 96.38 168 ALA A O 1
ATOM 1317 N N . ASP A 1 169 ? -10.897 0.489 30.093 1.00 96.81 169 ASP A N 1
ATOM 1318 C CA . ASP A 1 169 ? -10.794 1.808 30.746 1.00 96.81 169 ASP A CA 1
ATOM 1319 C C . ASP A 1 169 ? -10.453 2.859 29.676 1.00 96.81 169 ASP A C 1
ATOM 1321 O O . ASP A 1 169 ? -9.293 3.212 29.469 1.00 96.81 169 ASP A O 1
ATOM 1325 N N . LEU A 1 170 ? -11.478 3.273 28.929 1.00 94.62 170 LEU A N 1
ATOM 1326 C CA . LEU A 1 170 ? -11.395 4.085 27.712 1.00 94.62 170 LEU A CA 1
ATOM 1327 C C . LEU A 1 170 ? -11.123 5.566 27.995 1.00 94.62 170 LEU A C 1
ATOM 1329 O O . LEU A 1 170 ? -10.674 6.285 27.100 1.00 94.62 170 LEU A O 1
ATOM 1333 N N . ASP A 1 171 ? -11.426 6.039 29.207 1.00 95.00 171 ASP A N 1
ATOM 1334 C CA . ASP A 1 171 ? -11.139 7.411 29.645 1.00 95.00 171 ASP A CA 1
ATOM 1335 C C . ASP A 1 171 ? -9.882 7.542 30.525 1.00 95.00 171 ASP A C 1
ATOM 1337 O O .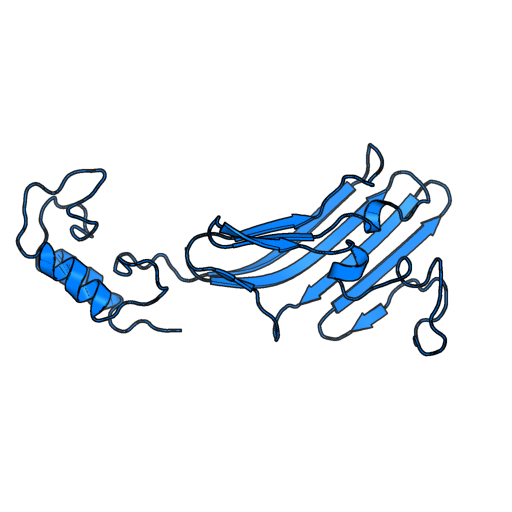 ASP A 1 171 ? -9.590 8.640 31.013 1.00 95.00 171 ASP A O 1
ATOM 1341 N N . ASP A 1 172 ? -9.124 6.450 30.689 1.00 94.94 172 ASP A N 1
ATOM 1342 C CA . ASP A 1 172 ? -7.927 6.346 31.532 1.00 94.94 172 ASP A CA 1
ATOM 1343 C C . ASP A 1 172 ? -8.161 6.770 33.000 1.00 94.94 172 ASP A C 1
ATOM 1345 O O . ASP A 1 172 ? -7.246 7.255 33.684 1.00 94.94 172 ASP A O 1
ATOM 1349 N N . SER A 1 173 ? -9.384 6.617 33.521 1.00 96.19 173 SER A N 1
ATOM 1350 C CA . SER A 1 173 ? -9.717 6.978 34.906 1.00 96.19 173 SER A CA 1
ATOM 1351 C C . SER A 1 173 ? -9.240 5.953 35.939 1.00 96.19 173 SER A C 1
ATOM 1353 O O . SER A 1 173 ? -9.213 6.247 37.143 1.00 96.19 173 SER A O 1
ATOM 1355 N N . GLY A 1 174 ? -8.830 4.764 35.492 1.00 96.88 174 GLY A N 1
ATOM 1356 C CA . GLY A 1 174 ? -8.422 3.639 36.327 1.00 96.88 174 GLY A CA 1
ATOM 1357 C C . GLY A 1 174 ? -9.582 2.729 36.734 1.00 96.88 174 GLY A C 1
ATOM 1358 O O . GLY A 1 174 ? -9.399 1.880 37.619 1.00 96.88 174 GLY A O 1
ATOM 1359 N N . GLN A 1 175 ? -10.772 2.913 36.151 1.00 97.50 175 GLN A N 1
ATOM 1360 C CA . GLN A 1 175 ? -11.996 2.181 36.489 1.00 97.50 175 GLN A CA 1
ATOM 1361 C C . GLN A 1 175 ? -12.894 1.999 35.268 1.00 97.50 175 GLN A C 1
ATOM 1363 O O . GLN A 1 175 ? -13.345 2.984 34.708 1.00 97.50 175 GLN A O 1
ATOM 1368 N N . VAL A 1 176 ? -13.318 0.769 34.979 1.00 97.88 176 VAL A N 1
ATOM 1369 C CA . VAL A 1 176 ? -14.287 0.495 33.906 1.00 97.88 176 VAL A CA 1
ATOM 1370 C C . VAL A 1 176 ? -15.711 0.703 34.414 1.00 97.88 176 VAL A C 1
ATOM 1372 O O . VAL A 1 176 ? -16.229 -0.078 35.221 1.00 97.88 176 VAL A O 1
ATOM 1375 N N . ASN A 1 177 ? -16.369 1.760 33.953 1.00 97.69 177 ASN A N 1
ATOM 1376 C CA . ASN A 1 177 ? -17.684 2.165 34.430 1.00 97.69 177 ASN A CA 1
ATOM 1377 C C . ASN A 1 177 ? -18.551 2.818 33.331 1.00 97.69 177 ASN A C 1
ATOM 1379 O O . ASN A 1 177 ? -18.362 2.626 32.132 1.00 97.69 177 ASN A O 1
ATOM 1383 N N . TRP A 1 178 ? -19.588 3.551 33.746 1.00 97.50 178 TRP A N 1
ATOM 1384 C CA . TRP A 1 178 ? -20.523 4.211 32.833 1.00 97.50 178 TRP A CA 1
ATOM 1385 C C . TRP A 1 178 ? -19.879 5.273 31.939 1.00 97.50 178 TRP A C 1
ATOM 1387 O O . TRP A 1 178 ? -20.392 5.493 30.841 1.00 97.50 178 TRP A O 1
ATOM 1397 N N . SER A 1 179 ? -18.799 5.920 32.380 1.00 97.44 179 SER A N 1
ATOM 1398 C CA . SER A 1 179 ? -18.036 6.851 31.544 1.00 97.44 179 SER A CA 1
ATOM 1399 C C . SER A 1 179 ? -17.448 6.132 30.332 1.00 97.44 179 SER A C 1
ATOM 1401 O O . SER A 1 179 ? -17.687 6.561 29.204 1.00 97.44 179 SER A O 1
ATOM 1403 N N . ASP A 1 180 ? -16.811 4.979 30.540 1.00 97.62 180 ASP A N 1
ATOM 1404 C CA . ASP A 1 180 ? -16.250 4.158 29.462 1.00 97.62 180 ASP A CA 1
ATOM 1405 C C . ASP A 1 180 ? -17.342 3.600 28.561 1.00 97.62 180 ASP A C 1
ATOM 1407 O O . ASP A 1 180 ? -17.247 3.682 27.340 1.00 97.62 180 ASP A O 1
ATOM 1411 N N . PHE A 1 181 ? -18.447 3.122 29.143 1.00 97.38 181 PHE A N 1
ATOM 1412 C CA . PHE A 1 181 ? -19.581 2.660 28.344 1.00 97.38 181 PHE A CA 1
ATOM 1413 C C . PHE A 1 181 ? -20.148 3.776 27.459 1.00 97.38 181 PHE A C 1
ATOM 1415 O O . PHE A 1 181 ? -20.585 3.511 26.342 1.00 97.38 181 PHE A O 1
ATOM 1422 N N . SER A 1 182 ? -20.139 5.030 27.923 1.00 96.56 182 SER A N 1
ATOM 1423 C CA . SER A 1 182 ? -20.559 6.162 27.095 1.00 96.56 182 SER A CA 1
ATOM 1424 C C . SER A 1 182 ? -19.615 6.408 25.920 1.00 96.56 182 SER A C 1
ATOM 1426 O O . SER A 1 182 ? -20.090 6.862 24.881 1.00 96.56 182 SER A O 1
ATOM 1428 N N . ILE A 1 183 ? -18.313 6.149 26.072 1.00 94.75 183 ILE A N 1
ATOM 1429 C CA . ILE A 1 183 ? -17.340 6.232 24.974 1.00 94.75 183 ILE A CA 1
ATOM 1430 C C . ILE A 1 183 ? -17.582 5.079 24.004 1.00 94.75 183 ILE A C 1
ATOM 1432 O O . ILE A 1 183 ? -17.802 5.329 22.824 1.00 94.75 183 ILE A O 1
ATOM 1436 N N . PHE A 1 184 ? -17.667 3.850 24.515 1.00 95.81 184 PHE A N 1
ATOM 1437 C CA . PHE A 1 184 ? -17.988 2.656 23.735 1.00 95.81 184 PHE A CA 1
ATOM 1438 C C . PHE A 1 184 ? -19.266 2.832 22.900 1.00 95.81 184 PHE A C 1
ATOM 1440 O O . PHE A 1 184 ? -19.300 2.544 21.708 1.00 95.81 184 PHE A O 1
ATOM 1447 N N . ALA A 1 185 ? -20.324 3.365 23.515 1.00 95.12 185 ALA A N 1
ATOM 1448 C CA . ALA A 1 185 ? -21.616 3.554 22.869 1.00 95.12 185 ALA A CA 1
ATOM 1449 C C . ALA A 1 185 ? -21.601 4.583 21.724 1.00 95.12 185 ALA A C 1
ATOM 1451 O O . ALA A 1 185 ? -22.480 4.519 20.864 1.00 95.12 185 ALA A O 1
ATOM 1452 N N . ASN A 1 186 ? -20.641 5.518 21.693 1.00 92.62 186 ASN A N 1
ATOM 1453 C CA . ASN A 1 186 ? -20.509 6.463 20.577 1.00 92.62 186 ASN A CA 1
ATOM 1454 C C . ASN A 1 186 ? -20.089 5.762 19.281 1.00 92.62 186 ASN A C 1
ATOM 1456 O O . ASN A 1 186 ? -20.472 6.215 18.202 1.00 92.62 186 ASN A O 1
ATOM 1460 N N . ASP A 1 187 ? -19.362 4.653 19.410 1.00 90.94 187 ASP A N 1
ATOM 1461 C CA . ASP A 1 187 ? -18.875 3.852 18.293 1.00 90.94 187 ASP A CA 1
ATOM 1462 C C . ASP A 1 187 ? -19.759 2.611 18.055 1.00 90.94 187 ASP A C 1
ATOM 1464 O O . ASP A 1 187 ? -19.482 1.811 17.174 1.00 90.94 187 ASP A O 1
ATOM 1468 N N . TRP A 1 188 ? -20.847 2.424 18.812 1.00 93.38 188 TRP A N 1
ATOM 1469 C CA . TRP A 1 188 ? -21.657 1.202 18.758 1.00 93.38 188 TRP A CA 1
ATOM 1470 C C . TRP A 1 188 ? -22.283 0.935 17.383 1.00 93.38 188 TRP A C 1
ATOM 1472 O O . TRP A 1 188 ? -22.932 1.811 16.806 1.00 93.38 188 TRP A O 1
ATOM 1482 N N . LEU A 1 189 ? -22.179 -0.319 16.919 1.00 87.94 189 LEU A N 1
ATOM 1483 C CA . LEU A 1 189 ? -22.626 -0.780 15.595 1.00 87.94 189 LEU A CA 1
ATOM 1484 C C . LEU A 1 189 ? -21.966 -0.031 14.441 1.00 87.94 189 LEU A C 1
ATOM 1486 O O . LEU A 1 189 ? -22.541 0.091 13.357 1.00 87.94 189 LEU A O 1
ATOM 1490 N N . TRP A 1 190 ? -20.761 0.479 14.669 1.00 82.12 190 TRP A N 1
ATOM 1491 C CA . TRP A 1 190 ? -19.949 0.979 13.585 1.00 82.12 190 TRP A CA 1
ATOM 1492 C C . TRP A 1 190 ? -19.522 -0.201 12.695 1.00 82.12 190 TRP A C 1
ATOM 1494 O O . TRP A 1 190 ? -18.916 -1.164 13.165 1.00 82.12 190 TRP A O 1
ATOM 1504 N N . GLU A 1 191 ? -19.872 -0.134 11.409 1.00 72.25 191 GLU A N 1
ATOM 1505 C CA . GLU A 1 191 ? -19.538 -1.129 10.385 1.00 72.25 191 GLU A CA 1
ATOM 1506 C C . GLU A 1 191 ? -19.232 -0.446 9.035 1.00 72.25 191 GLU A C 1
ATOM 1508 O O . GLU A 1 191 ? -19.708 0.662 8.766 1.00 72.25 191 GLU A O 1
ATOM 1513 N N . ARG A 1 192 ? -18.414 -1.101 8.196 1.00 64.00 192 ARG A N 1
ATOM 1514 C CA . ARG A 1 192 ? -18.030 -0.649 6.844 1.00 64.00 192 ARG A CA 1
ATOM 1515 C C . ARG A 1 192 ? -19.070 -1.000 5.780 1.00 64.00 192 ARG A C 1
ATOM 1517 O O . ARG A 1 192 ? -19.533 -2.162 5.779 1.00 64.00 192 ARG A O 1
#

Solvent-accessible surface area (backbone atoms only — not comparable to full-atom values): 10374 Å² total; per-residue (Å²): 87,27,39,34,40,36,31,38,39,42,38,38,39,32,65,34,49,57,68,49,47,37,61,13,32,35,39,36,37,27,57,88,75,50,71,48,76,53,83,9,38,40,50,73,39,76,45,46,49,78,58,16,62,81,47,54,64,94,83,49,91,65,44,64,60,37,54,50,46,86,53,100,47,29,26,33,74,36,39,52,64,45,96,52,29,15,37,45,30,34,30,33,46,27,74,93,67,49,50,69,30,43,52,35,75,46,84,47,67,41,61,84,52,42,53,88,80,44,47,78,51,74,49,82,44,68,52,64,58,76,91,57,82,45,35,71,80,52,79,63,39,20,48,72,70,26,50,49,59,39,57,75,34,61,73,40,64,82,32,48,87,94,47,21,57,84,48,36,26,68,76,72,79,26,46,19,45,71,71,24,51,56,56,38,56,76,48,57,71,41,72,130

Mean predicted aligned error: 5.45 Å